Protein AF-A0A7K6UIC6-F1 (afdb_monomer)

Sequence (321 aa):
MSHKAWMKTVPTENCDVLMTFPDTTDDHTLLWLLNHIRLGIPELIVQVRHHKHTRVYAFFVTATYESLLRGADDIGLRKPVKAEFGGGMRSFSCEEDYIYENIENELYFFTSQERQNIIRYWLENLRAKQGESLHNIHFLEGQPIIPELAARGVIQQIFPLHEQRILKRLMKSWVQAVCEAQPLGEVLGGAMGGVWGSQPCSPPPLIPADEICDYFGVKIAMYFAWLGFYTSAMVYPAVFGSILYTFTESDQTSQDICCVIFAIFNVIWSTLFLEEWKRRGAEFAYKWGTLDTPAESIEEPRPQFRGIKRISPVTSAEEFY

Mean predicted aligned error: 11.02 Å

Nearest PDB structures (foldseek):
  5oc9-assembly1_A  TM=8.593E-01  e=1.378E-16  Homo sapiens
  2ywe-assembly1_A  TM=4.904E-01  e=1.838E+00  Aquifex aeolicus VF5
  7ajf-assembly1_a  TM=4.322E-01  e=3.810E+00  Bos taurus
  2ywg-assembly1_A  TM=4.930E-01  e=4.508E+00  Aquifex aeolicus VF5

Solvent-accessible surface area (backbone atoms only — not comparable to full-atom values): 18992 Å² total; per-residue (Å²): 142,84,89,82,79,71,85,73,71,73,75,69,82,84,47,36,34,41,36,37,39,46,69,84,61,51,70,64,62,53,52,53,50,52,50,48,46,49,74,72,38,73,55,51,46,74,46,80,46,75,40,86,88,74,60,26,48,31,40,38,31,33,62,50,70,72,40,47,48,52,40,33,32,79,68,44,41,60,40,51,31,31,69,92,79,72,35,60,67,41,63,38,44,77,92,61,45,86,48,38,55,58,64,89,37,79,81,70,54,54,40,74,36,54,52,33,49,41,54,46,51,53,47,52,63,37,54,31,54,80,84,43,63,58,92,95,44,74,53,52,70,66,38,36,44,50,53,49,35,38,74,72,55,62,32,65,52,75,46,72,52,81,60,66,68,60,50,52,51,48,47,47,65,53,58,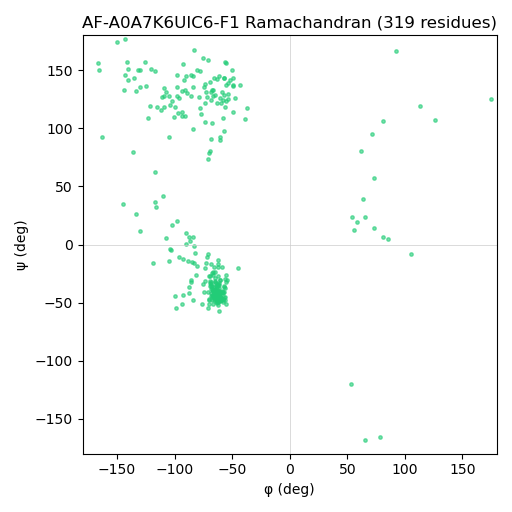46,50,74,71,46,75,73,82,81,82,79,73,87,81,73,81,90,84,84,80,96,70,91,71,77,82,77,72,75,82,73,71,61,37,66,67,39,22,50,58,70,27,62,75,56,17,51,51,53,46,47,50,52,50,50,60,61,57,48,48,56,60,51,52,54,49,54,56,49,54,70,56,40,79,75,43,76,71,43,37,58,52,49,51,53,52,51,51,56,47,49,55,53,50,53,52,51,52,54,56,50,45,55,54,52,51,50,51,51,28,50,78,71,51,54,62,82,54,77,58,79,89,73,56,76,76,60,72,83,66,82,50,51,80,40,71,36,94,83,80,70,41,82,38,72,85

Secondary structure (DSSP, 8-state):
----S-------TT--EEEE--TT--HHHHHHHHHHHHHH-TTEEEEEEEETTTTEEEEEEEE-HHHHHHHHHHHT-EEEBPGGGT-SEEE--STTGGGBTTTT-TTTSS-HHHHHHHHHHHHHH-BPPTT-EETTEEPPTT-BHHHHHHHTTSS-EEEEPP-HHHHHHHHIIIIIHHHSPPS-SSSSSS-----------PPS----HHHHHHHH-HHHHHHHHHHHHHHHHTHHHHHHHHHHHHHHTS-HHHHHHHHHHHHHHHHHHHHHHHHHHHHHHHHHHHHTT-TTPPPGGGSPP-TT----EEE-TTT-SEEE-

Foldseek 3Di:
DDDPPDPPPVDPPFFWKKWWFDLPADPVLVVVVVVLCCVQQVQKDWDWDQDPPRRIIMIGIFGDLVSLLVLQLVVQPWAWFDVVVPTFIGRRDPVPQVRGPPSVPSVPRAFSVSRNVSRVVSLQQSFDDPQDDDDPRTHDGRARDNVVCCVVRRTVDMDTDADPVLVVVLCCVAVVLLVDDDPPPPPPPDDDDDDPDDDPPDPRPQRPLVSCCSRVNDVVSLVSNVVSLVVSLVVVLVVLVVVLVVQCVPDPVSVVVSVVVSVVVCVVSVVCSVVVSVVVSCVSCRRSVNNPPPPPVPDAPDSPDAADFDQDPPPSDTHGD

Organism: NCBI:txid48278

Radius of gyration: 26.96 Å; Cα contacts (8 Å, |Δi|>4): 335; chains: 1; bounding box: 62×56×77 Å

InterPro domains:
  IPR007632 Anoctamin [PTHR12308] (2-321)
  IPR049452 Anoctamin, transmembrane domain [PF04547] (212-321)

pLDDT: mean 79.71, std 17.8, range [30.23, 96.5]

Structure (mmCIF, N/CA/C/O backbone):
data_AF-A0A7K6UIC6-F1
#
_entry.id   AF-A0A7K6UIC6-F1
#
loop_
_atom_site.group_PDB
_atom_site.id
_atom_site.type_symbol
_atom_site.label_atom_id
_atom_site.label_alt_id
_atom_site.label_comp_id
_atom_site.label_asym_id
_atom_site.label_entity_id
_atom_site.label_seq_id
_atom_site.pdbx_PDB_ins_code
_atom_site.Cartn_x
_atom_site.Cartn_y
_atom_site.Cartn_z
_atom_site.occupancy
_atom_site.B_iso_or_equiv
_atom_site.auth_seq_id
_atom_site.auth_comp_id
_atom_site.auth_asym_id
_atom_site.auth_atom_id
_atom_site.pdbx_PDB_model_num
ATOM 1 N N . MET A 1 1 ? -39.285 -0.693 -18.505 1.00 34.56 1 MET A N 1
ATOM 2 C CA . MET A 1 1 ? -38.285 -1.254 -17.573 1.00 34.56 1 MET A CA 1
ATOM 3 C C . MET A 1 1 ? -36.969 -0.505 -17.747 1.00 34.56 1 MET A C 1
ATOM 5 O O . MET A 1 1 ? -36.247 -0.783 -18.689 1.00 34.56 1 MET A O 1
ATOM 9 N N . SER A 1 2 ? -36.688 0.489 -16.905 1.00 39.59 2 SER A N 1
ATOM 10 C CA . SER A 1 2 ? -35.345 1.069 -16.752 1.00 39.59 2 SER A CA 1
ATOM 11 C C . SER A 1 2 ? -35.320 1.852 -15.439 1.00 39.59 2 SER A C 1
ATOM 13 O O . SER A 1 2 ? -35.751 2.996 -15.382 1.00 39.59 2 SER A O 1
ATOM 15 N N . HIS A 1 3 ? -34.897 1.198 -14.356 1.00 34.59 3 HIS A N 1
ATOM 16 C CA . HIS A 1 3 ? -34.675 1.820 -13.046 1.00 34.59 3 HIS A CA 1
ATOM 17 C C . HIS A 1 3 ? -33.182 1.701 -12.697 1.00 34.59 3 HIS A C 1
ATOM 19 O O . HIS A 1 3 ? -32.785 1.032 -11.752 1.00 34.59 3 HIS A O 1
ATOM 25 N N . LYS A 1 4 ? -32.328 2.330 -13.515 1.00 48.59 4 LYS A N 1
ATOM 26 C CA . LYS A 1 4 ? -30.918 2.634 -13.191 1.00 48.59 4 LYS A CA 1
ATOM 27 C C . LYS A 1 4 ? -30.688 4.150 -13.138 1.00 48.59 4 LYS A C 1
ATOM 29 O O . LYS A 1 4 ? -29.626 4.651 -13.488 1.00 48.59 4 LYS A O 1
ATOM 34 N N . ALA A 1 5 ? -31.701 4.902 -12.715 1.00 32.34 5 ALA A N 1
ATOM 35 C CA . ALA A 1 5 ? -31.549 6.318 -12.435 1.00 32.34 5 ALA A CA 1
ATOM 36 C C . ALA A 1 5 ? -31.001 6.475 -11.012 1.00 32.34 5 ALA A C 1
ATOM 38 O O . ALA A 1 5 ? -31.741 6.402 -10.038 1.00 32.34 5 ALA A O 1
ATOM 39 N N . TRP A 1 6 ? -29.687 6.689 -10.934 1.00 40.28 6 TRP A N 1
ATOM 40 C CA . TRP A 1 6 ? -29.029 7.385 -9.831 1.00 40.28 6 TRP A CA 1
ATOM 41 C C . TRP A 1 6 ? -29.161 6.725 -8.444 1.00 40.28 6 TRP A C 1
ATOM 43 O O . TRP A 1 6 ? -29.853 7.215 -7.552 1.00 40.28 6 TRP A O 1
ATOM 53 N N . MET A 1 7 ? -28.339 5.703 -8.190 1.00 35.12 7 MET A N 1
ATOM 54 C CA . MET A 1 7 ? -27.735 5.596 -6.860 1.00 35.12 7 MET A CA 1
ATOM 55 C C . MET A 1 7 ? -26.907 6.874 -6.659 1.00 35.12 7 MET A C 1
ATOM 57 O O . MET A 1 7 ? -25.738 6.918 -7.037 1.00 35.12 7 MET A O 1
ATOM 61 N N . LYS A 1 8 ? -27.504 7.945 -6.105 1.00 30.91 8 LYS A N 1
ATOM 62 C CA . LYS A 1 8 ? -26.704 8.930 -5.365 1.00 30.91 8 LYS A CA 1
ATOM 63 C C . LYS A 1 8 ? -26.102 8.131 -4.230 1.00 30.91 8 LYS A C 1
ATOM 65 O O . LYS A 1 8 ? -26.736 7.959 -3.194 1.00 30.91 8 LYS A O 1
ATOM 70 N N . THR A 1 9 ? -24.903 7.602 -4.434 1.00 39.53 9 THR A N 1
ATOM 71 C CA . THR A 1 9 ? -24.014 7.336 -3.318 1.00 39.53 9 THR A CA 1
ATOM 72 C C . THR A 1 9 ? -23.863 8.693 -2.654 1.00 39.53 9 THR A C 1
ATOM 74 O O . THR A 1 9 ? -23.156 9.552 -3.176 1.00 39.53 9 THR A O 1
ATOM 77 N N . VAL A 1 10 ? -24.635 8.954 -1.598 1.00 42.97 10 VAL A N 1
ATOM 78 C CA . VAL A 1 10 ? -24.315 10.049 -0.689 1.00 42.97 10 VAL A CA 1
ATOM 79 C C . VAL A 1 10 ? -22.913 9.689 -0.217 1.00 42.97 10 VAL A C 1
ATOM 81 O O . VAL A 1 10 ? -22.779 8.639 0.422 1.00 42.97 10 VAL A O 1
ATOM 84 N N . PRO A 1 11 ? -21.869 10.419 -0.651 1.00 52.22 11 PRO A N 1
ATOM 85 C CA . PRO A 1 11 ? -20.520 10.064 -0.268 1.00 52.22 11 PRO A CA 1
ATOM 86 C C . PRO A 1 11 ? -20.501 10.070 1.254 1.00 52.22 11 PRO A C 1
ATOM 88 O O . PRO A 1 11 ? -21.005 10.996 1.890 1.00 52.22 11 PRO A O 1
ATOM 91 N N . THR A 1 12 ? -20.018 8.987 1.847 1.00 58.41 12 THR A N 1
ATOM 92 C CA . THR A 1 12 ? -19.698 8.999 3.265 1.00 58.41 12 THR A CA 1
ATOM 93 C C . THR A 1 12 ? -18.504 9.915 3.415 1.00 58.41 12 THR A C 1
ATOM 95 O O . THR A 1 12 ? -17.367 9.499 3.222 1.00 58.41 12 THR A O 1
ATOM 98 N N . GLU A 1 13 ? -18.787 11.193 3.645 1.00 59.06 13 GLU A N 1
ATOM 99 C CA . GLU A 1 13 ? -17.789 12.164 4.057 1.00 59.06 13 GLU A CA 1
ATOM 100 C C . GLU A 1 13 ? -17.151 11.594 5.333 1.00 59.06 13 GLU A C 1
ATOM 102 O O . GLU A 1 13 ? -17.855 11.314 6.305 1.00 59.06 13 GLU A O 1
ATOM 107 N N . ASN A 1 14 ? -15.842 11.331 5.274 1.00 71.06 14 ASN A N 1
ATOM 108 C CA . ASN A 1 14 ? -15.010 10.826 6.372 1.00 71.06 14 ASN A CA 1
ATOM 109 C C . ASN A 1 14 ? -15.223 9.342 6.733 1.00 71.06 14 ASN A C 1
ATOM 111 O O . ASN A 1 14 ? -15.537 9.002 7.873 1.00 71.06 14 ASN A O 1
ATOM 115 N N . CYS A 1 15 ? -15.047 8.438 5.766 1.00 85.25 15 CYS A N 1
ATOM 116 C CA . CYS A 1 15 ? -14.883 7.014 6.057 1.00 85.25 15 CYS A CA 1
ATOM 117 C C . CYS A 1 15 ? -13.718 6.431 5.261 1.00 85.25 15 CYS A C 1
ATOM 119 O O . CYS A 1 15 ? -13.628 6.634 4.051 1.00 85.25 15 CYS A O 1
ATOM 121 N N . ASP A 1 16 ? -12.864 5.690 5.960 1.00 91.06 16 ASP A N 1
ATOM 122 C CA . ASP A 1 16 ? -11.653 5.100 5.402 1.00 91.06 16 ASP A CA 1
ATOM 123 C C . ASP A 1 16 ? -11.875 3.619 5.058 1.00 91.06 16 ASP A C 1
ATOM 125 O O . ASP A 1 16 ? -11.511 3.172 3.970 1.00 91.06 16 ASP A O 1
ATOM 129 N N . VAL A 1 17 ? -12.524 2.860 5.952 1.00 93.62 17 VAL A N 1
ATOM 130 C CA . VAL A 1 17 ? -12.730 1.409 5.818 1.00 93.62 17 VAL A CA 1
ATOM 131 C C . VAL A 1 17 ? -14.194 1.039 6.051 1.00 93.62 17 VAL A C 1
ATOM 133 O O . VAL A 1 17 ? -14.821 1.495 7.009 1.00 93.62 17 VAL A O 1
ATOM 136 N N . LEU A 1 18 ? -14.731 0.169 5.191 1.00 92.75 18 LEU A N 1
ATOM 137 C CA . LEU A 1 18 ? -16.069 -0.396 5.325 1.00 92.75 18 LEU A CA 1
ATOM 138 C C . LEU A 1 18 ? -15.996 -1.877 5.694 1.00 92.75 18 LEU A C 1
ATOM 140 O O . LEU A 1 18 ? -15.369 -2.672 4.997 1.00 92.75 18 LEU A O 1
ATOM 144 N N . MET A 1 19 ? -16.703 -2.258 6.752 1.00 93.12 19 MET A N 1
ATOM 145 C CA . MET A 1 19 ? -16.923 -3.649 7.137 1.00 93.12 19 MET A CA 1
ATOM 146 C C . MET A 1 19 ? -18.391 -4.004 6.914 1.00 93.12 19 MET A C 1
ATOM 148 O O . MET A 1 19 ? -19.291 -3.304 7.379 1.00 93.12 19 MET A O 1
ATOM 152 N N . THR A 1 20 ? -18.636 -5.084 6.178 1.00 92.44 20 THR A N 1
ATOM 153 C CA . THR A 1 20 ? -19.988 -5.533 5.812 1.00 92.44 20 THR A CA 1
ATOM 154 C C . THR A 1 20 ? -20.292 -6.900 6.400 1.00 92.44 20 THR A C 1
ATOM 156 O O . THR A 1 20 ? -19.398 -7.733 6.572 1.00 92.44 20 THR A O 1
ATOM 159 N N . PHE A 1 21 ? -21.569 -7.118 6.697 1.00 92.50 21 PHE A N 1
ATOM 160 C CA . PHE A 1 21 ? -22.069 -8.331 7.327 1.00 92.50 21 PHE A CA 1
ATOM 161 C C . PHE A 1 21 ? -23.110 -9.008 6.427 1.00 92.50 21 PHE A C 1
ATOM 163 O O . PHE A 1 21 ? -23.802 -8.316 5.677 1.00 92.50 21 PHE A O 1
ATOM 170 N N . PRO A 1 22 ? -23.248 -10.340 6.494 1.00 91.44 22 PRO A N 1
ATOM 171 C CA . PRO A 1 22 ? -24.388 -11.036 5.907 1.00 91.44 22 PRO A CA 1
ATOM 172 C C . PRO A 1 22 ? -25.733 -10.502 6.427 1.00 91.44 22 PRO A C 1
ATOM 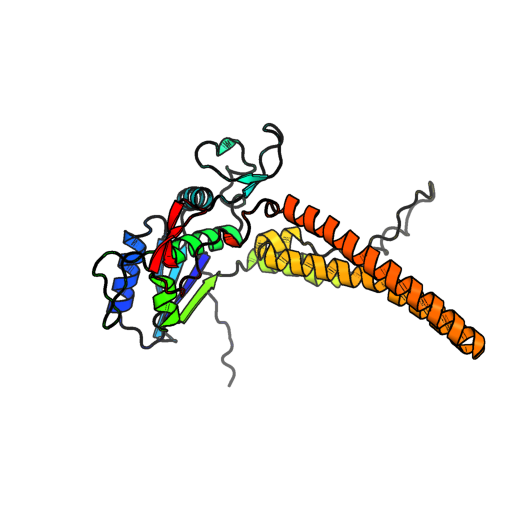174 O O . PRO A 1 22 ? -25.830 -9.974 7.534 1.00 91.44 22 PRO A O 1
ATOM 177 N N . ASP A 1 23 ? -26.794 -10.687 5.644 1.00 87.75 23 ASP A N 1
ATOM 178 C CA . ASP A 1 23 ? -28.175 -10.366 6.033 1.00 87.75 23 ASP A CA 1
ATOM 179 C C . ASP A 1 23 ? -28.722 -11.290 7.136 1.00 87.75 23 ASP A C 1
ATOM 181 O O . ASP A 1 23 ? -29.700 -10.957 7.803 1.00 87.75 23 ASP A O 1
ATOM 185 N N . THR A 1 24 ? -28.074 -12.437 7.353 1.00 87.31 24 THR A N 1
ATOM 186 C CA . THR A 1 24 ? -28.392 -13.403 8.411 1.00 87.31 24 THR A CA 1
ATOM 187 C C . THR A 1 24 ? -27.795 -13.054 9.774 1.00 87.31 24 THR A C 1
ATOM 189 O O . THR A 1 24 ? -28.069 -13.762 10.741 1.00 87.31 24 THR A O 1
ATOM 192 N N . THR A 1 25 ? -26.937 -12.034 9.861 1.00 88.00 25 THR A N 1
ATOM 193 C CA . THR A 1 25 ? -26.242 -11.697 11.109 1.00 88.00 25 THR A CA 1
ATOM 194 C C . THR A 1 25 ? -27.200 -11.063 12.110 1.00 88.00 25 THR A C 1
ATOM 196 O O . THR A 1 25 ? -27.936 -10.131 11.792 1.00 88.00 25 THR A O 1
ATOM 199 N N . ASP A 1 26 ? -27.174 -11.568 13.337 1.00 89.38 26 ASP A N 1
ATOM 200 C CA . ASP A 1 26 ? -28.006 -11.110 14.439 1.00 89.38 26 ASP A CA 1
ATOM 201 C C . ASP A 1 26 ? -27.486 -9.806 15.070 1.00 89.38 26 ASP A C 1
ATOM 203 O O . ASP A 1 26 ? -26.280 -9.547 15.141 1.00 89.38 26 ASP A O 1
ATOM 207 N N . ASP A 1 27 ? -28.410 -8.997 15.597 1.00 88.75 27 ASP A N 1
ATOM 208 C CA . ASP A 1 27 ? -28.082 -7.724 16.248 1.00 88.75 27 ASP A CA 1
ATOM 209 C C . ASP A 1 27 ? -27.155 -7.916 17.465 1.00 88.75 27 ASP A C 1
ATOM 211 O O . ASP A 1 27 ? -26.332 -7.048 17.761 1.00 88.75 27 ASP A O 1
ATOM 215 N N . HIS A 1 28 ? -27.240 -9.059 18.159 1.00 90.44 28 HIS A N 1
ATOM 216 C CA . HIS A 1 28 ? -26.380 -9.360 19.304 1.00 90.44 28 HIS A CA 1
ATOM 217 C C . HIS A 1 28 ? -24.915 -9.539 18.876 1.00 90.44 28 HIS A C 1
ATOM 219 O O . HIS A 1 28 ? -24.038 -8.931 19.489 1.00 90.44 28 HIS A O 1
ATOM 225 N N . THR A 1 29 ? -24.638 -10.265 17.789 1.00 91.00 29 THR A N 1
ATOM 226 C CA . THR A 1 29 ? -23.294 -10.352 17.193 1.00 91.00 29 THR A CA 1
ATOM 227 C C . THR A 1 29 ? -22.738 -8.980 16.821 1.00 91.00 29 THR A C 1
ATOM 229 O O . THR A 1 29 ? -21.583 -8.677 17.128 1.00 91.00 29 THR A O 1
ATOM 232 N N . LEU A 1 30 ? -23.552 -8.128 16.194 1.00 90.56 30 LEU A N 1
ATOM 233 C CA . LEU A 1 30 ? -23.123 -6.789 15.786 1.00 90.56 30 LEU A CA 1
ATOM 234 C C . LEU A 1 30 ? -22.788 -5.910 16.994 1.00 90.56 30 LEU A C 1
ATOM 236 O O . LEU A 1 30 ? -21.749 -5.251 17.010 1.00 90.56 30 LEU A O 1
ATOM 240 N N . LEU A 1 31 ? -23.640 -5.913 18.020 1.00 90.88 31 LEU A N 1
ATOM 241 C CA . LEU A 1 31 ? -23.417 -5.150 19.247 1.00 90.88 31 LEU A CA 1
ATOM 242 C C . LEU A 1 31 ? -22.210 -5.669 20.032 1.00 90.88 31 LEU A C 1
ATOM 244 O O . LEU A 1 31 ? -21.418 -4.866 20.526 1.00 90.88 31 LEU A O 1
ATOM 248 N N . TRP A 1 32 ? -22.042 -6.990 20.109 1.00 92.50 32 TRP A N 1
ATOM 249 C CA . TRP A 1 32 ? -20.882 -7.621 20.734 1.00 92.50 32 TRP A CA 1
ATOM 250 C C . TRP A 1 32 ? -19.588 -7.167 20.057 1.00 92.50 32 TRP A C 1
ATOM 252 O O . TRP A 1 32 ? -18.672 -6.696 20.736 1.00 92.50 32 TRP A O 1
ATOM 262 N N . LEU A 1 33 ? -19.539 -7.225 18.723 1.00 92.31 33 LEU A N 1
ATOM 263 C CA . LEU A 1 33 ? -18.368 -6.820 17.952 1.00 92.31 33 LEU A CA 1
ATOM 264 C C . LEU A 1 33 ? -18.097 -5.318 18.077 1.00 92.31 33 LEU A C 1
ATOM 266 O O . LEU A 1 33 ? -16.959 -4.909 18.294 1.00 92.31 33 LEU A O 1
ATOM 270 N N . LEU A 1 34 ? -19.140 -4.490 17.991 1.00 91.56 34 LEU A N 1
ATOM 271 C CA . LEU A 1 34 ? -19.027 -3.043 18.163 1.00 91.56 34 LEU A CA 1
ATOM 272 C C . LEU A 1 34 ? -18.452 -2.684 19.539 1.00 91.56 34 LEU A C 1
ATOM 274 O O . LEU A 1 34 ? -17.619 -1.785 19.639 1.00 91.56 34 LEU A O 1
ATOM 278 N N . ASN A 1 35 ? -18.882 -3.384 20.591 1.00 91.69 35 ASN A N 1
ATOM 279 C CA . ASN A 1 35 ? -18.363 -3.180 21.937 1.00 91.69 35 ASN A CA 1
ATOM 280 C C . ASN A 1 35 ? -16.884 -3.579 22.043 1.00 91.69 35 ASN A C 1
ATOM 282 O O . ASN A 1 35 ? -16.102 -2.840 22.633 1.00 91.69 35 ASN A O 1
ATOM 286 N N . HIS A 1 36 ? -16.483 -4.694 21.424 1.00 91.75 36 HIS A N 1
ATOM 287 C CA . HIS A 1 36 ? -15.080 -5.119 21.410 1.00 91.75 36 HIS A CA 1
ATOM 288 C C . HIS A 1 36 ? -14.191 -4.137 20.651 1.00 91.75 36 HIS A C 1
ATOM 290 O O . HIS A 1 36 ? -13.117 -3.810 21.141 1.00 91.75 36 HIS A O 1
ATOM 296 N N . ILE A 1 37 ? -14.642 -3.602 19.513 1.00 93.00 37 ILE A N 1
ATOM 297 C CA . ILE A 1 37 ? -13.868 -2.592 18.779 1.00 93.00 37 ILE A CA 1
ATOM 298 C C . ILE A 1 37 ? -13.732 -1.312 19.615 1.00 93.00 37 ILE A C 1
ATOM 300 O O . ILE A 1 37 ? -12.632 -0.798 19.752 1.00 93.00 37 ILE A O 1
ATOM 304 N N . ARG A 1 38 ? -14.813 -0.828 20.243 1.00 91.75 38 ARG A N 1
ATOM 305 C CA . ARG A 1 38 ? -14.777 0.404 21.055 1.00 91.75 38 ARG A CA 1
ATOM 306 C C . ARG A 1 38 ? -13.942 0.288 22.329 1.00 91.75 38 ARG A C 1
ATOM 308 O O . ARG A 1 38 ? -13.352 1.275 22.749 1.00 91.75 38 ARG A O 1
ATOM 315 N N . LEU A 1 39 ? -13.943 -0.881 22.973 1.00 91.44 39 LEU A N 1
ATOM 316 C CA . LEU A 1 39 ? -13.170 -1.119 24.197 1.00 91.44 39 LEU A CA 1
ATOM 317 C C . LEU A 1 39 ? -11.729 -1.546 23.915 1.00 91.44 39 LEU A C 1
ATOM 319 O O . LEU A 1 39 ? -10.859 -1.309 24.747 1.00 91.44 39 LEU A O 1
ATOM 323 N N . GLY A 1 40 ? -11.493 -2.230 22.797 1.00 88.56 40 GLY A N 1
ATOM 324 C CA . GLY A 1 40 ? -10.175 -2.717 22.410 1.00 88.56 40 GLY A CA 1
ATOM 325 C C . GLY A 1 40 ? -9.343 -1.682 21.661 1.00 88.56 40 GLY A C 1
ATOM 326 O O . GLY A 1 40 ? -8.128 -1.699 21.802 1.00 88.56 40 GLY A O 1
ATOM 327 N N . ILE A 1 41 ? -9.983 -0.798 20.888 1.00 92.06 41 ILE A N 1
ATOM 328 C CA . ILE A 1 41 ? -9.320 0.213 20.056 1.00 92.06 41 ILE A CA 1
ATOM 329 C C . ILE A 1 41 ? -10.067 1.551 20.210 1.00 92.06 41 ILE A C 1
ATOM 331 O O . ILE A 1 41 ? -10.914 1.898 19.375 1.00 92.06 41 ILE A O 1
ATOM 335 N N . PRO A 1 42 ? -9.822 2.303 21.297 1.00 90.31 42 PRO A N 1
ATOM 336 C CA . PRO A 1 42 ? -10.478 3.593 21.527 1.00 90.31 42 PRO A CA 1
ATOM 337 C C . PRO A 1 42 ? -10.156 4.652 20.455 1.00 90.31 42 PRO A C 1
ATOM 339 O O . PRO A 1 42 ? -10.909 5.612 20.302 1.00 90.31 42 PRO A O 1
ATOM 342 N N . GLU A 1 43 ? -9.076 4.469 19.696 1.00 92.38 43 GLU A N 1
ATOM 343 C CA . GLU A 1 43 ? -8.623 5.306 18.579 1.00 92.38 43 GLU A CA 1
ATOM 344 C C . GLU A 1 43 ? -9.594 5.305 17.383 1.00 92.38 43 GLU A C 1
ATOM 346 O O . GLU A 1 43 ? -9.608 6.237 16.571 1.00 92.38 43 GLU A O 1
ATOM 351 N N . LEU A 1 44 ? -10.419 4.258 17.254 1.00 92.69 44 LEU A N 1
ATOM 352 C CA . LEU A 1 44 ? -11.316 4.072 16.119 1.00 92.69 44 LEU A CA 1
ATOM 353 C C . LEU A 1 44 ? -12.719 4.623 16.376 1.00 92.69 44 LEU A C 1
ATOM 355 O O . LEU A 1 44 ? -13.413 4.289 17.337 1.00 92.69 44 LEU A O 1
ATOM 359 N N . ILE A 1 45 ? -13.210 5.385 15.405 1.00 91.56 45 ILE A N 1
ATOM 360 C CA . ILE A 1 45 ? -14.586 5.861 15.340 1.00 91.56 45 ILE A CA 1
ATOM 361 C C . ILE A 1 45 ? -15.375 4.925 14.427 1.00 91.56 45 ILE A C 1
ATOM 363 O O . ILE A 1 45 ? -15.175 4.887 13.212 1.00 91.56 45 ILE A O 1
ATOM 367 N N . VAL A 1 46 ? -16.322 4.192 15.016 1.00 90.75 46 VAL A N 1
ATOM 368 C CA . VAL A 1 46 ? -17.199 3.265 14.289 1.00 90.75 46 VAL A CA 1
ATOM 369 C C . VAL A 1 46 ? -18.624 3.806 14.225 1.00 90.75 46 VAL A C 1
ATOM 371 O O . VAL A 1 46 ? -19.300 3.959 15.249 1.00 90.75 46 VAL A O 1
ATOM 374 N N . GLN A 1 47 ? -19.104 4.041 13.004 1.00 89.00 47 GLN A N 1
ATOM 375 C CA . GLN A 1 47 ? -20.492 4.383 12.706 1.00 89.00 47 GLN A CA 1
ATOM 376 C C . GLN A 1 47 ? -21.219 3.176 12.109 1.00 89.00 47 GLN A C 1
ATOM 378 O O . GLN A 1 47 ? -20.868 2.684 11.038 1.00 89.00 47 GLN A O 1
ATOM 383 N N . VAL A 1 48 ? -22.281 2.722 12.770 1.00 87.81 48 VAL A N 1
ATOM 384 C CA . VAL A 1 48 ? -23.136 1.650 12.247 1.00 87.81 48 VAL A CA 1
ATOM 385 C C . VAL A 1 48 ? -24.195 2.254 11.335 1.00 87.81 48 VAL A C 1
ATOM 387 O O . VAL A 1 48 ? -24.912 3.172 11.733 1.00 87.81 48 VAL A O 1
ATOM 390 N N . ARG A 1 49 ? -24.326 1.735 10.112 1.00 86.44 49 ARG A N 1
ATOM 391 C CA . ARG A 1 49 ? -25.418 2.104 9.205 1.00 86.44 49 ARG A CA 1
ATOM 392 C C . ARG A 1 49 ? -26.173 0.860 8.764 1.00 86.44 49 ARG A C 1
ATOM 394 O O . ARG A 1 49 ? -25.575 -0.143 8.389 1.00 86.44 49 ARG A O 1
ATOM 401 N N . HIS A 1 50 ? -27.497 0.962 8.771 1.00 82.75 50 HIS A N 1
ATOM 402 C CA . HIS A 1 50 ? -28.391 -0.061 8.243 1.00 82.75 50 HIS A CA 1
ATOM 403 C C . HIS A 1 50 ? -28.911 0.372 6.873 1.00 82.75 50 HIS A C 1
ATOM 405 O O . HIS A 1 50 ? -29.502 1.450 6.726 1.00 82.75 50 HIS A O 1
ATOM 411 N N . HIS A 1 51 ? -28.703 -0.460 5.857 1.00 80.94 51 HIS A N 1
ATOM 412 C CA . HIS A 1 51 ? -29.165 -0.152 4.513 1.00 80.94 51 HIS A CA 1
ATOM 413 C C . HIS A 1 51 ? -30.572 -0.717 4.282 1.00 80.94 51 HIS A C 1
ATOM 415 O O . HIS A 1 51 ? -30.768 -1.923 4.164 1.00 80.94 51 HIS A O 1
ATOM 421 N N . LYS A 1 52 ? -31.572 0.169 4.174 1.00 73.06 52 LYS A N 1
ATOM 422 C CA . LYS A 1 52 ? -33.002 -0.204 4.121 1.00 73.06 52 LYS A CA 1
ATOM 423 C C . LYS A 1 52 ? -33.364 -1.197 3.007 1.00 73.06 52 LYS A C 1
ATOM 425 O O . LYS A 1 52 ? -34.285 -1.984 3.190 1.00 73.06 52 LYS A O 1
ATOM 430 N N . HIS A 1 53 ? -32.675 -1.146 1.864 1.00 75.06 53 HIS A N 1
ATOM 431 C CA . HIS A 1 53 ? -33.003 -1.973 0.697 1.00 75.06 53 HIS A CA 1
ATOM 432 C C . HIS A 1 53 ? -32.341 -3.351 0.706 1.00 75.06 53 HIS A C 1
ATOM 434 O O . HIS A 1 53 ? -32.964 -4.313 0.273 1.00 75.06 53 HIS A O 1
ATOM 440 N N . THR A 1 54 ? -31.107 -3.454 1.200 1.00 77.94 54 THR A N 1
ATOM 441 C CA . THR A 1 54 ? -30.381 -4.729 1.282 1.00 77.94 54 THR A CA 1
ATOM 442 C C . THR A 1 54 ? -30.579 -5.417 2.628 1.00 77.94 54 THR A C 1
ATOM 444 O O . THR A 1 54 ? -30.236 -6.583 2.740 1.00 77.94 54 THR A O 1
ATOM 447 N N . ARG A 1 55 ? -31.138 -4.718 3.633 1.00 77.75 55 ARG A N 1
ATOM 448 C CA . ARG A 1 55 ? -31.266 -5.175 5.033 1.00 77.75 55 ARG A CA 1
ATOM 449 C C . ARG A 1 55 ? -29.937 -5.607 5.656 1.00 77.75 55 ARG A C 1
ATOM 451 O O . ARG A 1 55 ? -29.902 -6.382 6.600 1.00 77.75 55 ARG A O 1
ATOM 458 N N . VAL A 1 56 ? -28.844 -5.082 5.113 1.00 83.38 56 VAL A N 1
ATOM 459 C CA . VAL A 1 56 ? -27.488 -5.362 5.567 1.00 83.38 56 VAL A CA 1
ATOM 460 C C . VAL A 1 56 ? -27.033 -4.235 6.481 1.00 83.38 56 VAL A C 1
ATOM 462 O O . VAL A 1 56 ? -27.224 -3.046 6.186 1.00 83.38 56 VAL A O 1
ATOM 465 N N . TYR A 1 57 ? -26.410 -4.623 7.586 1.00 87.50 57 TYR A N 1
ATOM 466 C CA . TYR A 1 57 ? -25.648 -3.721 8.430 1.00 87.50 57 TYR A CA 1
ATOM 467 C C . TYR A 1 57 ? -24.231 -3.560 7.886 1.00 87.50 57 TYR A C 1
ATOM 469 O O . TYR A 1 57 ? -23.633 -4.494 7.352 1.00 87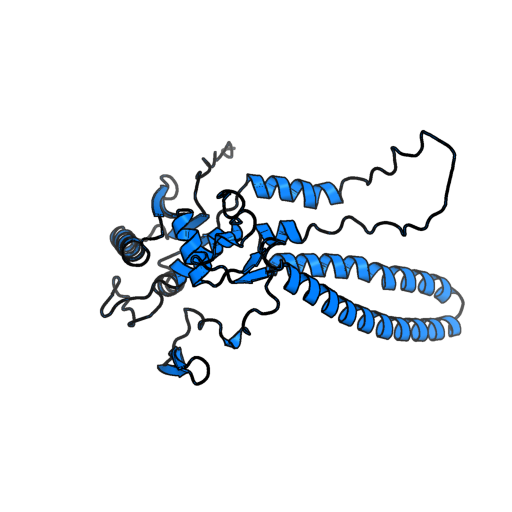.50 57 TYR A O 1
ATOM 477 N N . ALA A 1 58 ? -23.684 -2.360 8.034 1.00 90.50 58 ALA A N 1
ATOM 478 C CA . ALA A 1 58 ? -22.291 -2.092 7.728 1.00 90.50 58 ALA A CA 1
ATOM 479 C C . ALA A 1 58 ? -21.688 -1.143 8.764 1.00 90.50 58 ALA A C 1
ATOM 481 O O . ALA A 1 58 ? -22.344 -0.205 9.233 1.00 90.50 58 ALA A O 1
ATOM 482 N N . PHE A 1 59 ? -20.435 -1.402 9.119 1.00 92.50 59 PHE A N 1
ATOM 483 C CA . PHE A 1 59 ? -19.645 -0.565 10.008 1.00 92.50 59 PHE A CA 1
ATOM 484 C C . PHE A 1 59 ? -18.725 0.306 9.163 1.00 92.50 59 PHE A C 1
ATOM 486 O O . PHE A 1 59 ? -17.886 -0.189 8.414 1.00 92.50 59 PHE A O 1
ATOM 493 N N . PHE A 1 60 ? -18.916 1.612 9.289 1.00 91.81 60 PHE A N 1
ATOM 494 C CA . PHE A 1 60 ? -18.085 2.641 8.689 1.00 91.81 60 PHE A CA 1
ATOM 495 C C . PHE A 1 60 ? -17.044 3.033 9.726 1.00 91.81 60 PHE A C 1
ATOM 497 O O . PHE A 1 60 ? -17.398 3.546 10.790 1.00 91.81 60 PHE A O 1
ATOM 504 N N . VAL A 1 61 ? -15.784 2.742 9.431 1.00 92.88 61 VAL A N 1
ATOM 505 C CA . VAL A 1 61 ? -14.664 2.931 10.351 1.00 92.88 61 VAL A CA 1
ATOM 506 C C . VAL A 1 61 ? -13.800 4.088 9.858 1.00 92.88 61 VAL A C 1
ATOM 508 O O . VAL A 1 61 ? -13.514 4.214 8.662 1.00 92.88 61 VAL A O 1
ATOM 511 N N . THR A 1 62 ? -13.423 4.957 10.788 1.00 93.00 62 THR A N 1
ATOM 512 C CA . THR A 1 62 ? -12.497 6.076 10.581 1.00 93.00 62 THR A CA 1
ATOM 513 C C . THR A 1 62 ? -11.752 6.370 11.886 1.00 93.00 62 THR A C 1
ATOM 515 O O . THR A 1 62 ? -12.058 5.771 12.916 1.00 93.00 62 THR A O 1
ATOM 518 N N . ALA A 1 63 ? -10.780 7.273 11.856 1.00 93.12 63 ALA A N 1
ATOM 519 C CA . ALA A 1 63 ? -9.991 7.678 13.015 1.00 93.12 63 ALA A CA 1
ATOM 520 C C . ALA A 1 63 ? -9.709 9.186 12.967 1.00 93.12 63 ALA A C 1
ATOM 522 O O . ALA A 1 63 ? -9.765 9.806 11.900 1.00 93.12 63 ALA A O 1
ATOM 523 N N . THR A 1 64 ? -9.423 9.784 14.125 1.00 93.00 64 THR A N 1
ATOM 524 C CA . THR A 1 64 ? -8.958 11.179 14.193 1.00 93.00 64 THR A CA 1
ATOM 525 C C . THR A 1 64 ? -7.498 11.285 13.759 1.00 93.00 64 THR A C 1
ATOM 527 O O . THR A 1 64 ? -6.767 10.297 13.799 1.00 93.00 64 THR A O 1
ATOM 530 N N . TYR A 1 65 ? -7.054 12.486 13.378 1.00 92.25 65 TYR A N 1
ATOM 531 C CA . TYR A 1 65 ? -5.661 12.717 12.991 1.00 92.25 65 TYR A CA 1
ATOM 532 C C . TYR A 1 65 ? -4.674 12.336 14.105 1.00 92.25 65 TYR A C 1
ATOM 534 O O . TYR A 1 65 ? -3.751 11.568 13.865 1.00 92.25 65 TYR A O 1
ATOM 542 N N . GLU A 1 66 ? -4.935 12.758 15.345 1.00 92.25 66 GLU A N 1
ATOM 543 C CA . GLU A 1 66 ? -4.112 12.395 16.510 1.00 92.25 66 GLU A CA 1
ATOM 544 C C . GLU A 1 66 ? -4.028 10.880 16.734 1.00 92.25 66 GLU A C 1
ATOM 546 O O . GLU A 1 66 ? -2.968 10.348 17.056 1.00 92.25 66 GLU A O 1
ATOM 551 N N . SER A 1 67 ? -5.144 10.174 16.537 1.00 93.88 67 SER A N 1
ATOM 552 C CA . SER A 1 67 ? -5.170 8.716 16.645 1.00 93.88 67 SER A CA 1
ATOM 553 C C . SER A 1 67 ? -4.310 8.081 15.555 1.00 93.88 67 SER A C 1
ATOM 555 O O . SER A 1 67 ? -3.528 7.177 15.832 1.00 93.88 67 SER A O 1
ATOM 557 N N . LEU A 1 68 ? -4.417 8.577 14.318 1.00 94.75 68 LEU A N 1
ATOM 558 C CA . LEU A 1 68 ? -3.619 8.102 13.187 1.00 94.75 68 LEU A CA 1
ATOM 559 C C . LEU A 1 68 ? -2.119 8.342 13.388 1.00 94.75 68 LEU A C 1
ATOM 561 O O . LEU A 1 68 ? -1.340 7.490 12.983 1.00 94.75 68 LEU A O 1
ATOM 565 N N . LEU A 1 69 ? -1.709 9.438 14.038 1.00 94.50 69 LEU A N 1
ATOM 566 C CA . LEU A 1 69 ? -0.305 9.661 14.408 1.00 94.50 69 LEU A CA 1
ATOM 567 C C . LEU A 1 69 ? 0.208 8.553 15.332 1.00 94.50 69 LEU A C 1
ATOM 569 O O . LEU A 1 69 ? 1.238 7.952 15.041 1.00 94.50 69 LEU A O 1
ATOM 573 N N . ARG A 1 70 ? -0.552 8.203 16.378 1.00 93.12 70 ARG A N 1
ATOM 574 C CA . ARG A 1 70 ? -0.193 7.084 17.268 1.00 93.12 70 ARG A CA 1
ATOM 575 C C . ARG A 1 70 ? -0.111 5.762 16.516 1.00 93.12 70 ARG A C 1
ATOM 577 O O . ARG A 1 70 ? 0.868 5.045 16.645 1.00 93.12 70 ARG A O 1
ATOM 584 N N . GLY A 1 71 ? -1.095 5.482 15.663 1.00 92.06 71 GLY A N 1
ATOM 585 C CA . GLY A 1 71 ? -1.088 4.267 14.849 1.00 92.06 71 GLY A CA 1
ATOM 586 C C . GLY A 1 71 ? 0.053 4.219 13.835 1.00 92.06 71 GLY A C 1
ATOM 587 O O . GLY A 1 71 ? 0.557 3.144 13.527 1.00 92.06 71 GLY A O 1
ATOM 588 N N . ALA A 1 72 ? 0.486 5.369 13.318 1.00 92.56 72 ALA A N 1
ATOM 589 C CA . ALA A 1 72 ? 1.646 5.454 12.441 1.00 92.56 72 ALA A CA 1
ATOM 590 C C . ALA A 1 72 ? 2.953 5.143 13.183 1.00 92.56 72 ALA A C 1
ATOM 592 O O . ALA A 1 72 ? 3.829 4.514 12.595 1.00 92.56 72 ALA A O 1
ATOM 593 N N . ASP A 1 73 ? 3.067 5.545 14.449 1.00 92.00 73 ASP A N 1
ATOM 594 C CA . ASP A 1 73 ? 4.200 5.221 15.326 1.00 92.00 73 ASP A CA 1
ATOM 595 C C . ASP A 1 73 ? 4.198 3.728 15.695 1.00 92.00 73 ASP A C 1
ATOM 597 O O . ASP A 1 73 ? 5.193 3.040 15.485 1.00 92.00 73 ASP A O 1
ATOM 601 N N . ASP A 1 74 ? 3.037 3.185 16.089 1.00 88.69 74 ASP A N 1
ATOM 602 C CA . ASP A 1 74 ? 2.857 1.758 16.408 1.00 88.69 74 ASP A CA 1
ATOM 603 C C . ASP A 1 74 ? 3.266 0.832 15.249 1.00 88.69 74 ASP A C 1
ATOM 605 O O . ASP A 1 74 ? 3.798 -0.257 15.466 1.00 88.69 74 ASP A O 1
ATOM 609 N N . ILE A 1 75 ? 2.990 1.249 14.010 1.00 87.44 75 ILE A N 1
ATOM 610 C CA . ILE A 1 75 ? 3.324 0.499 12.787 1.00 87.44 75 ILE A CA 1
ATOM 611 C C . ILE A 1 75 ? 4.764 0.778 12.328 1.00 87.44 75 ILE A C 1
ATOM 613 O O . ILE A 1 75 ? 5.295 0.053 11.486 1.00 87.44 75 ILE A O 1
ATOM 617 N N . GLY A 1 76 ? 5.403 1.833 12.841 1.00 87.62 76 GLY A N 1
ATOM 618 C CA . GLY A 1 76 ? 6.692 2.312 12.348 1.00 87.62 76 GLY A CA 1
ATOM 619 C C . GLY A 1 76 ? 6.618 2.805 10.899 1.00 87.62 76 GLY A C 1
ATOM 620 O O . GLY A 1 76 ? 7.509 2.536 10.086 1.00 87.62 76 GLY A O 1
ATOM 621 N N . LEU A 1 77 ? 5.525 3.487 10.537 1.00 88.50 77 LEU A N 1
ATOM 622 C CA . LEU A 1 77 ? 5.307 4.009 9.188 1.00 88.50 77 LEU A CA 1
ATOM 623 C C . LEU A 1 77 ? 6.436 4.970 8.814 1.00 88.50 77 LEU A C 1
ATOM 625 O O . LEU A 1 77 ? 6.745 5.885 9.567 1.00 88.50 77 LEU A O 1
ATOM 629 N N . ARG A 1 78 ? 7.047 4.820 7.637 1.00 88.62 78 ARG A N 1
ATOM 630 C CA . ARG A 1 78 ? 8.125 5.732 7.235 1.00 88.62 78 ARG A CA 1
ATOM 631 C C . ARG A 1 78 ? 7.595 7.014 6.616 1.00 88.62 78 ARG A C 1
ATOM 633 O O . ARG A 1 78 ? 6.730 6.976 5.747 1.00 88.62 78 ARG A O 1
ATOM 640 N N . LYS A 1 79 ? 8.178 8.140 7.024 1.00 91.31 79 LYS A N 1
ATOM 641 C CA . LYS A 1 79 ? 7.831 9.480 6.554 1.00 91.31 79 LYS A CA 1
ATOM 642 C C . LYS A 1 79 ? 9.070 10.269 6.125 1.00 91.31 79 LYS A C 1
ATOM 644 O O . LYS A 1 79 ? 10.154 10.035 6.673 1.00 91.31 79 LYS A O 1
ATOM 649 N N . PRO A 1 80 ? 8.926 11.188 5.153 1.00 90.81 80 PRO A N 1
ATOM 650 C CA . PRO A 1 80 ? 10.010 12.061 4.738 1.00 90.81 80 PRO A CA 1
ATOM 651 C C . PRO A 1 80 ? 10.362 13.043 5.857 1.00 90.81 80 PRO A C 1
ATOM 653 O O . PRO A 1 80 ? 9.491 13.669 6.468 1.00 90.81 80 PRO A O 1
ATOM 656 N N . VAL A 1 81 ? 11.654 13.161 6.127 1.00 92.50 81 VAL A N 1
ATOM 657 C CA . VAL A 1 81 ? 12.225 14.098 7.095 1.00 92.50 81 VAL A CA 1
ATOM 658 C C . VAL A 1 81 ? 12.584 15.389 6.367 1.00 92.50 81 VAL A C 1
ATOM 660 O O . VAL A 1 81 ? 13.087 15.350 5.244 1.00 92.50 81 VAL A O 1
ATOM 663 N N . LYS A 1 82 ? 12.365 16.540 7.008 1.00 93.56 82 LYS A N 1
ATOM 664 C CA . LYS A 1 82 ? 12.738 17.848 6.461 1.00 93.56 82 LYS A CA 1
ATOM 665 C C . LYS A 1 82 ? 14.237 17.888 6.160 1.00 93.56 82 LYS A C 1
ATOM 667 O O . LYS A 1 82 ? 15.061 17.388 6.930 1.00 93.56 82 LYS A O 1
ATOM 672 N N . ALA A 1 83 ? 14.608 18.566 5.076 1.00 92.12 83 ALA A N 1
ATOM 673 C CA . ALA A 1 83 ? 16.004 18.689 4.645 1.00 92.12 83 ALA A CA 1
ATOM 674 C C . ALA A 1 83 ? 16.948 19.250 5.733 1.00 92.12 83 ALA A C 1
ATOM 676 O O . ALA A 1 83 ? 18.118 18.876 5.784 1.00 92.12 83 ALA A O 1
ATOM 677 N N . GLU A 1 84 ? 16.442 20.104 6.629 1.00 93.12 84 GLU A N 1
ATOM 678 C CA . GLU A 1 84 ? 17.209 20.687 7.741 1.00 93.12 84 GLU A CA 1
ATOM 679 C C . GLU A 1 84 ? 17.652 19.661 8.801 1.00 93.12 84 GLU A C 1
ATOM 681 O O . GLU A 1 84 ? 18.667 19.867 9.462 1.00 93.12 84 GLU A O 1
ATOM 686 N N . PHE A 1 85 ? 16.947 18.530 8.914 1.00 90.31 85 PHE A N 1
ATOM 687 C CA . PHE A 1 85 ? 17.254 17.441 9.850 1.00 90.31 85 PHE A CA 1
ATOM 688 C C . PHE A 1 85 ? 17.940 16.240 9.171 1.00 90.31 85 PHE A C 1
ATOM 690 O O . PHE A 1 85 ? 17.994 15.154 9.742 1.00 90.31 85 PHE A O 1
ATOM 697 N N . GLY A 1 86 ? 18.484 16.424 7.962 1.00 86.88 86 GLY A N 1
ATOM 698 C CA . GLY A 1 86 ? 19.223 15.393 7.219 1.00 86.88 86 GLY A CA 1
ATOM 699 C C . GLY A 1 86 ? 18.462 14.764 6.050 1.00 86.88 86 GLY A C 1
ATOM 700 O O . GLY A 1 86 ? 19.078 14.064 5.247 1.00 86.88 86 GLY A O 1
ATOM 701 N N . GLY A 1 87 ? 17.167 15.062 5.897 1.00 88.12 87 GLY A N 1
ATOM 702 C CA . GLY A 1 87 ? 16.349 14.557 4.795 1.00 88.12 87 GLY A CA 1
ATOM 703 C C . GLY A 1 87 ? 16.138 13.036 4.811 1.00 88.12 87 GLY A C 1
ATOM 704 O O . GLY A 1 87 ? 16.455 12.343 5.777 1.00 88.12 87 GLY A O 1
ATOM 705 N N . GLY A 1 88 ? 15.617 12.506 3.703 1.00 86.94 88 GLY A N 1
ATOM 706 C CA . GLY A 1 88 ? 15.391 11.068 3.529 1.00 86.94 88 GLY A CA 1
ATOM 707 C C . GLY A 1 88 ? 14.142 10.553 4.249 1.00 86.94 88 GLY A C 1
ATOM 708 O O . GLY A 1 88 ? 13.277 11.327 4.646 1.00 86.94 88 GLY A O 1
ATOM 709 N N . MET A 1 89 ? 14.036 9.228 4.384 1.00 87.75 89 MET A N 1
ATOM 710 C CA . MET A 1 89 ? 12.888 8.545 4.992 1.00 87.75 89 MET A CA 1
ATOM 711 C C . MET A 1 89 ? 13.269 7.985 6.363 1.00 87.75 89 MET A C 1
ATOM 713 O O . MET A 1 89 ? 14.268 7.274 6.482 1.00 87.75 89 MET A O 1
ATOM 717 N N . ARG A 1 90 ? 12.452 8.237 7.388 1.00 88.25 90 ARG A N 1
ATOM 718 C CA . ARG A 1 90 ? 12.649 7.703 8.748 1.00 88.25 90 ARG A CA 1
ATOM 719 C C . ARG A 1 90 ? 11.351 7.099 9.277 1.00 88.25 90 ARG A C 1
ATOM 721 O O . ARG A 1 90 ? 10.276 7.532 8.872 1.00 88.25 90 ARG A O 1
ATOM 728 N N . SER A 1 91 ? 11.452 6.084 10.142 1.00 89.44 91 SER A N 1
ATOM 729 C CA . SER A 1 91 ? 10.294 5.567 10.888 1.00 89.44 91 SER A CA 1
ATOM 730 C C . SER A 1 91 ? 9.689 6.699 11.698 1.00 89.44 91 SER A C 1
ATOM 732 O O . SER A 1 91 ? 10.414 7.320 12.473 1.00 89.44 91 SER A O 1
ATOM 734 N N . PHE A 1 92 ? 8.400 6.947 11.497 1.00 91.44 92 PHE A N 1
ATOM 735 C CA . PHE A 1 92 ? 7.646 7.958 12.211 1.00 91.44 92 PHE A CA 1
ATOM 736 C C . PHE A 1 92 ? 7.719 7.697 13.715 1.00 91.44 92 PHE A C 1
ATOM 738 O O . PHE A 1 92 ? 7.742 6.546 14.142 1.00 91.44 92 PHE A O 1
ATOM 745 N N . SER A 1 93 ? 7.789 8.777 14.488 1.00 92.06 93 SER A N 1
ATOM 746 C CA . SER A 1 93 ? 7.741 8.743 15.944 1.00 92.06 93 SER A CA 1
ATOM 747 C C . SER A 1 93 ? 6.986 9.967 16.428 1.00 92.06 93 SER A C 1
ATOM 749 O O . SER A 1 93 ? 7.274 11.079 15.976 1.00 92.06 93 SER A O 1
ATOM 751 N N . CYS A 1 94 ? 6.043 9.768 17.348 1.00 91.00 94 CYS A N 1
ATOM 752 C CA . CYS A 1 94 ? 5.268 10.861 17.927 1.00 91.00 94 CYS A CA 1
ATOM 753 C C . CYS A 1 94 ? 6.128 11.794 18.794 1.00 91.00 94 CYS A C 1
ATOM 755 O O . CYS A 1 94 ? 5.761 12.948 18.983 1.00 91.00 94 CYS A O 1
ATOM 757 N N . GLU A 1 95 ? 7.254 11.314 19.335 1.00 91.88 95 GLU A N 1
ATOM 758 C CA . GLU A 1 95 ? 8.131 12.109 20.210 1.00 91.88 95 GLU A CA 1
ATOM 759 C C . GLU A 1 95 ? 8.939 13.163 19.436 1.00 91.88 95 GLU A C 1
ATOM 761 O O . GLU A 1 95 ? 9.239 14.234 19.962 1.00 91.88 95 GLU A O 1
ATOM 766 N N . GLU A 1 96 ? 9.275 12.868 18.177 1.00 91.12 96 GLU A N 1
ATOM 767 C CA . GLU A 1 96 ? 10.088 13.717 17.297 1.00 91.12 96 GLU A CA 1
ATOM 768 C C . GLU A 1 96 ? 9.290 14.171 16.060 1.00 91.12 96 GLU A C 1
ATOM 770 O O . GLU A 1 96 ? 9.832 14.261 14.961 1.00 91.12 96 GLU A O 1
ATOM 775 N N . ASP A 1 97 ? 7.992 14.444 16.199 1.00 90.56 97 ASP A N 1
ATOM 776 C CA . ASP A 1 97 ? 7.089 14.725 15.072 1.00 90.56 97 ASP A CA 1
ATOM 777 C C . ASP A 1 97 ? 7.480 15.967 14.230 1.00 90.56 97 ASP A C 1
ATOM 779 O O . ASP A 1 97 ? 7.292 16.002 13.010 1.00 90.56 97 ASP A O 1
ATOM 783 N N . TYR A 1 98 ? 8.108 16.965 14.855 1.00 91.62 98 TYR A N 1
ATOM 784 C CA . TYR A 1 98 ? 8.536 18.222 14.233 1.00 91.62 98 TYR A CA 1
ATOM 785 C C . TYR A 1 98 ? 9.571 18.058 13.109 1.00 91.62 98 TYR A C 1
ATOM 787 O O . TYR A 1 98 ? 9.765 18.994 12.322 1.00 91.62 98 TYR A O 1
ATOM 795 N N . ILE A 1 99 ? 10.239 16.903 13.013 1.00 93.75 99 ILE A N 1
ATOM 796 C CA . ILE A 1 99 ? 11.251 16.638 11.982 1.00 93.75 99 ILE A CA 1
ATOM 797 C C . ILE A 1 99 ? 10.630 16.251 10.636 1.00 93.75 99 ILE A C 1
ATOM 799 O O . ILE A 1 99 ? 11.318 16.328 9.619 1.00 93.75 99 ILE A O 1
ATOM 803 N N . TYR A 1 100 ? 9.360 15.832 10.606 1.00 93.75 100 TYR A N 1
ATOM 804 C CA . TYR A 1 100 ? 8.718 15.311 9.398 1.00 93.75 100 TYR A CA 1
ATOM 805 C C . TYR A 1 100 ? 8.118 16.415 8.528 1.00 93.75 100 TYR A C 1
ATOM 807 O O . TYR A 1 100 ? 7.621 17.438 9.008 1.00 93.75 100 TYR A O 1
ATOM 815 N N . GLU A 1 101 ? 8.158 16.211 7.214 1.00 91.38 101 GLU A N 1
ATOM 816 C CA . GLU A 1 101 ? 7.576 17.152 6.260 1.00 91.38 101 GLU A CA 1
ATOM 817 C C . GLU A 1 101 ? 6.043 17.150 6.340 1.00 91.38 101 GLU A C 1
ATOM 819 O O . GLU A 1 101 ? 5.410 16.102 6.444 1.00 91.38 101 GLU A O 1
ATOM 824 N N . ASN A 1 102 ? 5.435 18.338 6.254 1.00 90.25 102 ASN A N 1
ATOM 825 C CA . ASN A 1 102 ? 3.979 18.538 6.213 1.00 90.25 102 ASN A CA 1
ATOM 826 C C . ASN A 1 102 ? 3.181 17.984 7.412 1.00 90.25 102 ASN A C 1
ATOM 828 O O . ASN A 1 102 ? 1.964 17.854 7.300 1.00 90.25 102 ASN A O 1
ATOM 832 N N . ILE A 1 103 ? 3.819 17.723 8.559 1.00 90.44 103 ILE A N 1
ATOM 833 C CA . ILE A 1 103 ? 3.160 17.224 9.784 1.00 90.44 103 ILE A CA 1
ATOM 834 C C . ILE A 1 103 ? 2.009 18.119 10.277 1.00 90.44 103 ILE A C 1
ATOM 836 O O . ILE A 1 103 ? 1.031 17.636 10.840 1.00 90.44 103 ILE A O 1
ATOM 840 N N . GLU A 1 104 ? 2.082 19.424 10.014 1.00 88.50 104 GLU A N 1
ATOM 841 C CA . GLU A 1 104 ? 1.040 20.395 10.377 1.00 88.50 104 GLU A CA 1
ATOM 842 C C . GLU A 1 104 ? -0.223 20.272 9.508 1.00 88.50 104 GLU A C 1
ATOM 844 O O . GLU A 1 104 ? -1.271 20.824 9.841 1.00 88.50 104 GLU A O 1
ATOM 849 N N . ASN A 1 105 ? -0.139 19.582 8.368 1.00 90.06 105 ASN A N 1
ATOM 850 C CA . ASN A 1 105 ? -1.216 19.517 7.397 1.00 90.06 105 ASN A CA 1
ATOM 851 C C . ASN A 1 105 ? -1.933 18.166 7.433 1.00 90.06 105 ASN A C 1
ATOM 853 O O . ASN A 1 105 ? -1.586 17.237 6.703 1.00 90.06 105 ASN A O 1
ATOM 857 N N . GLU A 1 106 ? -3.006 18.096 8.220 1.00 86.88 106 GLU A N 1
ATOM 858 C CA . GLU A 1 106 ? -3.811 16.881 8.415 1.00 86.88 106 GLU A CA 1
ATOM 859 C C . GLU A 1 106 ? -4.342 16.259 7.111 1.00 86.88 106 GLU A C 1
ATOM 861 O O . GLU A 1 106 ? -4.613 15.059 7.054 1.00 86.88 106 GLU A O 1
ATOM 866 N N . LEU A 1 107 ? -4.512 17.069 6.058 1.00 82.50 107 LEU A N 1
ATOM 867 C CA . LEU A 1 107 ? -5.066 16.626 4.777 1.00 82.50 107 LEU A CA 1
ATOM 868 C C . LEU A 1 107 ? -4.038 15.942 3.873 1.00 82.50 107 LEU A C 1
ATOM 870 O O . LEU A 1 107 ? -4.435 15.156 3.016 1.00 82.50 107 LEU A O 1
ATOM 874 N N . TYR A 1 108 ? -2.752 16.268 4.021 1.00 82.81 108 TYR A N 1
ATOM 875 C CA . TYR A 1 108 ? -1.695 15.771 3.133 1.00 82.81 108 TYR A CA 1
ATOM 876 C C . TYR A 1 108 ? -0.639 14.939 3.851 1.00 82.81 108 TYR A C 1
ATOM 878 O O . TYR A 1 108 ? 0.103 14.229 3.179 1.00 82.81 108 TYR A O 1
ATOM 886 N N . PHE A 1 109 ? -0.563 15.003 5.184 1.00 91.50 109 PHE A N 1
ATOM 887 C CA . PHE A 1 109 ? 0.423 14.229 5.928 1.00 91.50 109 PHE A CA 1
ATOM 888 C C . PHE A 1 109 ? 0.203 12.723 5.768 1.00 91.50 109 PHE A C 1
ATOM 890 O O . PHE A 1 109 ? 1.154 11.987 5.503 1.00 91.50 109 PHE A O 1
ATOM 897 N N . PHE A 1 110 ? -1.051 12.272 5.884 1.00 91.56 110 PHE A N 1
ATOM 898 C CA . PHE A 1 110 ? -1.428 10.885 5.631 1.0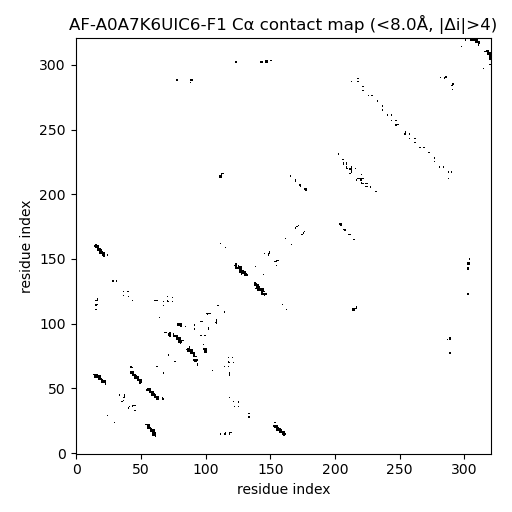0 91.56 110 PHE A CA 1
ATOM 899 C C . PHE A 1 110 ? -2.155 10.731 4.301 1.00 91.56 110 PHE A C 1
ATOM 901 O O . PHE A 1 110 ? -3.184 11.367 4.063 1.00 91.56 110 PHE A O 1
ATOM 908 N N . THR A 1 111 ? -1.675 9.812 3.469 1.00 89.75 111 THR A N 1
ATOM 909 C CA . THR A 1 111 ? -2.395 9.393 2.268 1.00 89.75 111 THR A CA 1
ATOM 910 C C . THR A 1 111 ? -3.624 8.563 2.644 1.00 89.75 111 THR A C 1
ATOM 912 O O . THR A 1 111 ? -3.706 7.971 3.725 1.00 89.75 111 THR A O 1
ATOM 915 N N . SER A 1 112 ? -4.605 8.467 1.739 1.00 88.44 112 SER A N 1
ATOM 916 C CA . SER A 1 112 ? -5.777 7.607 1.959 1.00 88.44 112 SER A CA 1
ATOM 917 C C . SER A 1 112 ? -5.379 6.149 2.206 1.00 88.44 112 SER A C 1
ATOM 919 O O . SER A 1 112 ? -6.001 5.471 3.021 1.00 88.44 112 SER A O 1
ATOM 921 N N . GLN A 1 113 ? -4.324 5.681 1.533 1.00 90.44 113 GLN A N 1
ATOM 922 C CA . GLN A 1 113 ? -3.812 4.325 1.687 1.00 90.44 113 GLN A CA 1
ATOM 923 C C . GLN A 1 113 ? -3.192 4.105 3.069 1.00 90.44 113 GLN A C 1
ATOM 925 O O . GLN A 1 113 ? -3.477 3.089 3.699 1.00 90.44 113 GLN A O 1
ATOM 930 N N . GLU A 1 114 ? -2.392 5.045 3.570 1.00 91.38 114 GLU A N 1
ATOM 931 C CA . GLU A 1 114 ? -1.767 4.934 4.891 1.00 91.38 114 GLU A CA 1
ATOM 932 C C . GLU A 1 114 ? -2.810 4.937 6.006 1.00 91.38 114 GLU A C 1
ATOM 934 O O . GLU A 1 114 ? -2.759 4.091 6.895 1.00 91.38 114 GLU A O 1
ATOM 939 N N . ARG A 1 115 ? -3.817 5.817 5.918 1.00 92.69 115 ARG A N 1
ATOM 940 C CA . ARG A 1 115 ? -4.949 5.847 6.863 1.00 92.69 115 ARG A CA 1
ATOM 941 C C . ARG A 1 115 ? -5.655 4.498 6.930 1.00 92.69 115 ARG A C 1
ATOM 943 O O . ARG A 1 115 ? -5.920 3.970 8.008 1.00 92.69 115 ARG A O 1
ATOM 950 N N . GLN A 1 116 ? -5.947 3.926 5.765 1.00 93.25 116 GLN A N 1
ATOM 951 C CA . GLN A 1 116 ? -6.593 2.621 5.649 1.00 93.25 116 GLN A CA 1
ATOM 952 C C . GLN A 1 116 ? -5.703 1.495 6.171 1.00 93.25 116 GLN A C 1
ATOM 954 O O . GLN A 1 116 ? -6.216 0.568 6.794 1.00 93.25 116 GLN A O 1
ATOM 959 N N . ASN A 1 117 ? -4.391 1.583 5.948 1.00 91.75 117 ASN A N 1
ATOM 960 C CA . ASN A 1 117 ? -3.420 0.621 6.453 1.00 91.75 117 ASN A CA 1
ATOM 961 C C . ASN A 1 117 ? -3.349 0.646 7.986 1.00 91.75 117 ASN A C 1
ATOM 963 O O . ASN A 1 117 ? -3.400 -0.411 8.605 1.00 91.75 117 ASN A O 1
ATOM 967 N N . ILE A 1 118 ? -3.332 1.838 8.594 1.00 93.06 118 ILE A N 1
ATOM 968 C CA . ILE A 1 118 ? -3.342 2.008 10.054 1.00 93.06 118 ILE A CA 1
ATOM 969 C C . ILE A 1 118 ? -4.613 1.412 10.668 1.00 93.06 118 ILE A C 1
ATOM 971 O O . ILE A 1 118 ? -4.560 0.609 11.598 1.00 93.06 118 ILE A O 1
ATOM 975 N N . ILE A 1 119 ? -5.775 1.739 10.098 1.00 94.50 119 ILE A N 1
ATOM 976 C CA . ILE A 1 119 ? -7.058 1.207 10.572 1.00 94.50 119 ILE A CA 1
ATOM 977 C C . ILE A 1 119 ? -7.111 -0.315 10.416 1.00 94.50 119 ILE A C 1
ATOM 979 O O . ILE A 1 119 ? -7.591 -1.014 11.309 1.00 94.50 119 ILE A O 1
ATOM 983 N N . ARG A 1 120 ? -6.618 -0.840 9.290 1.00 92.12 120 ARG A N 1
ATOM 984 C CA . ARG A 1 120 ? -6.536 -2.281 9.054 1.00 92.12 120 ARG A CA 1
ATOM 985 C C . ARG A 1 120 ? -5.649 -2.962 10.093 1.00 92.12 120 ARG A C 1
ATOM 987 O O . ARG A 1 120 ? -6.085 -3.966 10.646 1.00 92.12 120 ARG A O 1
ATOM 994 N N . TYR A 1 121 ? -4.474 -2.403 10.371 1.00 90.19 121 TYR A N 1
ATOM 995 C CA . TYR A 1 121 ? -3.546 -2.914 11.375 1.00 90.19 121 TYR A CA 1
ATOM 996 C C . TYR A 1 121 ? -4.217 -3.036 12.743 1.00 90.19 121 TYR A C 1
ATOM 998 O O . TYR A 1 121 ? -4.236 -4.124 13.310 1.00 90.19 121 TYR A O 1
ATOM 1006 N N . TRP A 1 122 ? -4.876 -1.982 13.235 1.00 92.12 122 TRP A N 1
ATOM 1007 C CA . TRP A 1 122 ? -5.585 -2.068 14.515 1.00 92.12 122 TRP A CA 1
ATOM 1008 C C . TRP A 1 122 ? -6.712 -3.107 14.500 1.00 92.12 122 TRP A C 1
ATOM 1010 O O . TRP A 1 122 ? -6.855 -3.868 15.454 1.00 92.12 122 TRP A O 1
ATOM 1020 N N . LEU A 1 123 ? -7.503 -3.182 13.423 1.00 92.25 123 LEU A N 1
ATOM 1021 C CA . LEU A 1 123 ? -8.575 -4.178 13.304 1.00 92.25 123 LEU A CA 1
ATOM 1022 C C . LEU A 1 123 ? -8.033 -5.617 13.301 1.00 92.25 123 LEU A C 1
ATOM 1024 O O . LEU A 1 123 ? -8.618 -6.491 13.939 1.00 92.25 123 LEU A O 1
ATOM 1028 N N . GLU A 1 124 ? -6.930 -5.877 12.603 1.00 87.88 124 GLU A N 1
ATOM 1029 C CA . GLU A 1 124 ? -6.270 -7.188 12.586 1.00 87.88 124 GLU A CA 1
ATOM 1030 C C . GLU A 1 124 ? -5.618 -7.503 13.943 1.00 87.88 124 GLU A C 1
ATOM 1032 O O . GLU A 1 124 ? -5.650 -8.658 14.381 1.00 87.88 124 GLU A O 1
ATOM 1037 N N . ASN A 1 125 ? -5.153 -6.470 14.656 1.00 86.62 125 ASN A N 1
ATOM 1038 C CA . ASN A 1 125 ? -4.533 -6.553 15.978 1.00 86.62 125 ASN A CA 1
ATOM 1039 C C . ASN A 1 125 ? -5.481 -6.520 17.176 1.00 86.62 125 ASN A C 1
ATOM 1041 O O . ASN A 1 125 ? -5.043 -6.698 18.313 1.00 86.62 125 ASN A O 1
ATOM 1045 N N . LEU A 1 126 ? -6.792 -6.474 16.939 1.00 89.31 126 LEU A N 1
ATOM 1046 C CA . LEU A 1 126 ? -7.787 -6.708 17.979 1.00 89.31 126 LEU A CA 1
ATOM 1047 C C . LEU A 1 126 ? -7.741 -8.171 18.449 1.00 89.31 126 LEU A C 1
ATOM 1049 O O . LEU A 1 126 ? -8.224 -9.075 17.759 1.00 89.31 126 LEU A O 1
ATOM 1053 N N . ARG A 1 127 ? -7.173 -8.410 19.634 1.00 87.31 127 ARG A N 1
ATOM 1054 C CA . ARG A 1 127 ? -7.038 -9.751 20.222 1.00 87.31 127 ARG A CA 1
ATOM 1055 C C . ARG A 1 127 ? -8.137 -10.063 21.238 1.00 87.31 127 ARG A C 1
ATOM 1057 O O . ARG A 1 127 ? -8.571 -9.189 21.985 1.00 87.31 127 ARG A O 1
ATOM 1064 N N . ALA A 1 128 ? -8.534 -11.332 21.286 1.00 87.94 128 ALA A N 1
ATOM 1065 C CA . ALA A 1 128 ? -9.513 -11.847 22.231 1.00 87.94 128 ALA A CA 1
ATOM 1066 C C . ALA A 1 128 ? -8.933 -11.982 23.644 1.00 87.94 128 ALA A C 1
ATOM 1068 O O . ALA A 1 128 ? -7.825 -12.504 23.827 1.00 87.94 128 ALA A O 1
ATOM 1069 N N . LYS A 1 129 ? -9.702 -11.555 24.649 1.00 87.00 129 LYS A N 1
ATOM 1070 C CA . LYS A 1 129 ? -9.374 -11.750 26.069 1.00 87.00 129 LYS A CA 1
ATOM 1071 C C . LYS A 1 129 ? -9.800 -13.139 26.550 1.00 87.00 129 LYS A C 1
ATOM 1073 O O . LYS A 1 129 ? -10.532 -13.873 25.885 1.00 87.00 129 LYS A O 1
ATOM 1078 N N . GLN A 1 130 ? -9.320 -13.519 27.731 1.00 82.00 130 GLN A N 1
ATOM 1079 C CA . GLN A 1 130 ? -9.577 -14.837 28.303 1.00 82.00 130 GLN A CA 1
ATOM 1080 C C . GLN A 1 130 ? -11.082 -15.083 28.522 1.00 82.00 130 GLN A C 1
ATOM 1082 O O . GLN A 1 130 ? -11.762 -14.304 29.186 1.00 82.00 130 GLN A O 1
ATOM 1087 N N . GLY A 1 131 ? -11.592 -16.194 27.981 1.00 81.56 131 GLY A N 1
ATOM 1088 C CA . GLY A 1 131 ? -12.993 -16.605 28.139 1.00 81.56 131 GLY A CA 1
ATOM 1089 C C . GLY A 1 131 ? -13.985 -15.905 27.205 1.00 81.56 131 GLY A C 1
ATOM 1090 O O . GLY A 1 131 ? -15.191 -16.118 27.340 1.00 81.56 131 GLY A O 1
ATOM 1091 N N . GLU A 1 132 ? -13.514 -15.102 26.247 1.00 85.81 132 GLU A N 1
ATOM 1092 C CA . GLU A 1 132 ? -14.389 -14.484 25.254 1.00 85.81 132 GLU A CA 1
ATOM 1093 C C . GLU A 1 132 ? -15.007 -15.533 24.323 1.00 85.81 132 GLU A C 1
ATOM 1095 O O . GLU A 1 132 ? -14.352 -16.435 23.788 1.00 85.81 132 GLU A O 1
ATOM 1100 N N . SER A 1 133 ? -16.316 -15.409 24.126 1.00 87.69 133 SER A N 1
ATOM 1101 C CA . SER A 1 133 ? -17.065 -16.251 23.206 1.00 87.69 133 SER A CA 1
ATOM 1102 C C . SER A 1 133 ? -18.155 -15.452 22.512 1.00 87.69 133 SER A C 1
ATOM 1104 O O . SER A 1 133 ? -18.751 -14.538 23.085 1.00 87.69 133 SER A O 1
ATOM 1106 N N . LEU A 1 134 ? -18.402 -15.816 21.258 1.00 88.62 134 LEU A N 1
ATOM 1107 C CA . LEU A 1 134 ? -19.497 -15.312 20.450 1.00 88.62 134 LEU A CA 1
ATOM 1108 C C . LEU A 1 134 ? -20.318 -16.512 19.978 1.00 88.62 134 LEU A C 1
ATOM 1110 O O . LEU A 1 134 ? -19.876 -17.268 19.113 1.00 88.62 134 LEU A O 1
ATOM 1114 N N . HIS A 1 135 ? -21.522 -16.689 20.519 1.00 86.81 135 HIS A N 1
ATOM 1115 C CA . HIS A 1 135 ? -22.361 -17.856 20.222 1.00 86.81 135 HIS A CA 1
ATOM 1116 C C . HIS A 1 135 ? -21.596 -19.177 20.461 1.00 86.81 135 HIS A C 1
ATOM 1118 O O . HIS A 1 135 ? -21.127 -19.421 21.567 1.00 86.81 135 HIS A O 1
ATOM 1124 N N . ASN A 1 136 ? -21.433 -20.010 19.426 1.00 83.25 136 ASN A N 1
ATOM 1125 C CA . ASN A 1 136 ? -20.682 -21.275 19.472 1.00 83.25 136 ASN A CA 1
ATOM 1126 C C . ASN A 1 136 ? -19.187 -21.107 19.130 1.00 83.25 136 ASN A C 1
ATOM 1128 O O . ASN A 1 136 ? -18.483 -22.085 18.870 1.00 83.25 136 ASN A O 1
ATOM 1132 N N . ILE A 1 137 ? -18.701 -19.868 19.044 1.00 84.94 137 ILE A N 1
ATOM 1133 C CA . ILE A 1 137 ? -17.312 -19.541 18.732 1.00 84.94 137 ILE A CA 1
ATOM 1134 C C . ILE A 1 137 ? -16.611 -19.211 20.044 1.00 84.94 137 ILE A C 1
ATOM 1136 O O . ILE A 1 137 ? -16.865 -18.171 20.645 1.00 84.94 137 ILE A O 1
ATOM 1140 N N . HIS A 1 138 ? -15.719 -20.096 20.477 1.00 85.12 138 HIS A N 1
ATOM 1141 C CA . HIS A 1 138 ? -14.813 -19.836 21.590 1.00 85.12 138 HIS A CA 1
ATOM 1142 C C . HIS A 1 138 ? -13.476 -19.358 21.036 1.00 85.12 138 HIS A C 1
ATOM 1144 O O . HIS A 1 138 ? -12.891 -20.032 20.181 1.00 85.12 138 HIS A O 1
ATOM 1150 N N . PHE A 1 139 ? -13.018 -18.201 21.508 1.00 85.31 139 PHE A N 1
ATOM 1151 C CA . PHE A 1 139 ? -11.724 -17.653 21.128 1.00 85.31 139 PHE A CA 1
ATOM 1152 C C . PHE A 1 139 ? -10.641 -18.143 22.084 1.00 85.31 139 PHE A C 1
ATOM 1154 O O . PHE A 1 139 ? -10.872 -18.325 23.282 1.00 85.31 139 PHE A O 1
ATOM 1161 N N . LEU A 1 140 ? -9.445 -18.365 21.545 1.00 82.56 140 LEU A N 1
ATOM 1162 C CA . LEU A 1 140 ? -8.255 -18.582 22.357 1.00 82.56 140 LEU A CA 1
ATOM 1163 C C . LEU A 1 140 ? -7.710 -17.232 22.840 1.00 82.56 140 LEU A C 1
ATOM 1165 O O . LEU A 1 140 ? -7.830 -16.217 22.156 1.00 82.56 140 LEU A O 1
ATOM 1169 N N . GLU A 1 141 ? -7.074 -17.224 24.008 1.00 82.31 141 GLU A N 1
ATOM 1170 C CA . GLU A 1 141 ? -6.477 -16.011 24.568 1.00 82.31 141 GLU A CA 1
ATOM 1171 C C . GLU A 1 141 ? -5.354 -15.475 23.667 1.00 82.31 141 GLU A C 1
ATOM 1173 O O . GLU A 1 141 ? -4.363 -16.168 23.394 1.00 82.31 141 GLU A O 1
ATOM 1178 N N . GLY A 1 142 ? -5.506 -14.225 23.223 1.00 79.94 142 GLY A N 1
ATOM 1179 C CA . GLY A 1 142 ? -4.587 -13.574 22.292 1.00 79.94 142 GLY A CA 1
ATOM 1180 C C . GLY A 1 142 ? -4.871 -13.863 20.814 1.00 79.94 142 GLY A C 1
ATOM 1181 O O . GLY A 1 142 ? -4.102 -13.428 19.962 1.00 79.94 142 GLY A O 1
ATOM 1182 N N . GLN A 1 143 ? -5.950 -14.582 20.479 1.00 83.19 143 GLN A N 1
ATOM 1183 C CA . GLN A 1 143 ? -6.336 -14.837 19.088 1.00 83.19 143 GLN A CA 1
ATOM 1184 C C . GLN A 1 143 ? -6.928 -13.571 18.440 1.00 83.19 143 GLN A C 1
ATOM 1186 O O . GLN A 1 143 ? -7.738 -12.897 19.077 1.00 83.19 143 GLN A O 1
ATOM 1191 N N . PRO A 1 144 ? -6.585 -13.239 17.183 1.00 87.88 144 PRO A N 1
ATOM 1192 C CA . PRO A 1 144 ? -7.166 -12.088 16.496 1.00 87.88 144 PRO A CA 1
ATOM 1193 C C . PRO A 1 144 ? -8.658 -12.308 16.193 1.00 87.88 144 PRO A C 1
ATOM 1195 O O . PRO A 1 144 ? -9.037 -13.281 15.538 1.00 87.88 144 PRO A O 1
ATOM 1198 N N . ILE A 1 145 ? -9.511 -11.391 16.661 1.00 90.56 145 ILE A N 1
ATOM 1199 C CA . ILE A 1 145 ? -10.977 -11.514 16.584 1.00 90.56 145 ILE A CA 1
ATOM 1200 C C . ILE A 1 145 ? -11.458 -11.349 15.140 1.00 90.56 145 ILE A C 1
ATOM 1202 O O . ILE A 1 145 ? -12.158 -12.209 14.605 1.00 90.56 145 ILE A O 1
ATOM 1206 N N . ILE A 1 146 ? -11.088 -10.239 14.498 1.00 91.56 146 ILE A N 1
ATOM 1207 C CA . ILE A 1 146 ? -11.613 -9.852 13.181 1.00 91.56 146 ILE A CA 1
ATOM 1208 C C . ILE A 1 146 ? -11.314 -10.900 12.097 1.00 91.56 146 ILE A C 1
ATOM 1210 O O . ILE A 1 146 ? -12.242 -11.297 11.385 1.00 91.56 146 ILE A O 1
ATOM 1214 N N . PRO A 1 147 ? -10.079 -11.414 11.969 1.00 89.38 147 PRO A N 1
ATOM 1215 C CA . PRO A 1 147 ? -9.761 -12.393 10.936 1.00 89.38 147 PRO A CA 1
ATOM 1216 C C . PRO A 1 147 ? -10.424 -13.755 11.168 1.00 89.38 147 PRO A C 1
ATOM 1218 O O . PRO A 1 147 ? -10.814 -14.410 10.202 1.00 89.38 147 PRO A O 1
ATOM 1221 N N . GLU A 1 148 ? -10.609 -14.172 12.426 1.00 86.88 148 GLU A N 1
ATOM 1222 C CA . GLU A 1 148 ? -11.333 -15.405 12.761 1.00 86.88 148 GLU A CA 1
ATOM 1223 C C . GLU A 1 148 ? -12.830 -15.273 12.428 1.00 86.88 148 GLU A C 1
ATOM 1225 O O . GLU A 1 148 ? -13.426 -16.189 11.858 1.00 86.88 148 GLU A O 1
ATOM 1230 N N . LEU A 1 149 ? -13.441 -14.119 12.719 1.00 90.62 149 LEU A N 1
ATOM 1231 C CA . LEU A 1 149 ? -14.833 -13.840 12.351 1.00 90.62 149 LEU A CA 1
ATOM 1232 C C . LEU A 1 149 ? -15.037 -13.773 10.834 1.00 90.62 149 LEU A C 1
ATOM 1234 O O . LEU A 1 149 ? -16.051 -14.265 10.333 1.00 90.62 149 LEU A O 1
ATOM 1238 N N . ALA A 1 150 ? -14.079 -13.203 10.100 1.00 91.25 150 ALA A N 1
ATOM 1239 C CA . ALA A 1 150 ? -14.089 -13.200 8.640 1.00 91.25 150 ALA A CA 1
ATOM 1240 C C . ALA A 1 150 ? -13.945 -14.622 8.070 1.00 91.25 150 ALA A C 1
ATOM 1242 O O . ALA A 1 150 ? -14.699 -15.011 7.182 1.00 91.25 150 ALA A O 1
ATOM 1243 N N . ALA A 1 151 ? -13.045 -15.440 8.626 1.00 88.38 151 ALA A N 1
ATOM 1244 C CA . ALA A 1 151 ? -12.854 -16.829 8.201 1.00 88.38 151 ALA A CA 1
ATOM 1245 C C . ALA A 1 151 ? -14.103 -17.700 8.421 1.00 88.38 151 ALA A C 1
ATOM 1247 O O . ALA A 1 151 ? -14.385 -18.600 7.632 1.00 88.38 151 ALA A O 1
ATOM 1248 N N . ARG A 1 152 ? -14.871 -17.423 9.481 1.00 88.56 152 ARG A N 1
ATOM 1249 C CA . ARG A 1 152 ? -16.133 -18.116 9.791 1.00 88.56 152 ARG A CA 1
ATOM 1250 C C . ARG A 1 152 ? -17.345 -17.560 9.040 1.00 88.56 152 ARG A C 1
ATOM 1252 O O . ARG A 1 152 ? -18.442 -18.082 9.215 1.00 88.56 152 ARG A O 1
ATOM 1259 N N . GLY A 1 153 ? -17.167 -16.516 8.229 1.00 90.00 153 GLY A N 1
ATOM 1260 C CA . GLY A 1 153 ? -18.241 -15.889 7.458 1.00 90.00 153 GLY A CA 1
ATOM 1261 C C . GLY A 1 153 ? -19.214 -15.048 8.288 1.00 90.00 153 GLY A C 1
ATOM 1262 O O . GLY A 1 153 ? -20.276 -14.696 7.788 1.00 90.00 153 GLY A O 1
ATOM 1263 N N . VAL A 1 154 ? -18.870 -14.712 9.538 1.00 91.69 154 VAL A N 1
ATOM 1264 C CA . VAL A 1 154 ? -19.650 -13.766 10.359 1.00 91.69 154 VAL A CA 1
ATOM 1265 C C . VAL A 1 154 ? -19.476 -12.345 9.821 1.00 91.69 154 VAL A C 1
ATOM 1267 O O . VAL A 1 154 ? -20.436 -11.582 9.726 1.00 91.69 154 VAL A O 1
ATOM 1270 N N . ILE A 1 155 ? -18.244 -12.005 9.433 1.00 93.06 155 ILE A N 1
ATOM 1271 C CA . ILE A 1 155 ? -17.922 -10.799 8.669 1.00 93.06 155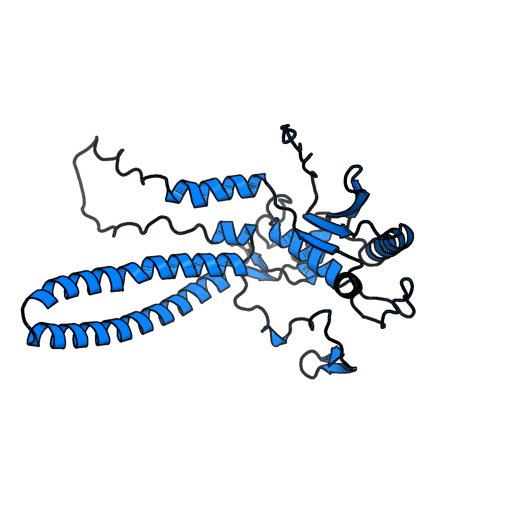 ILE A CA 1
ATOM 1272 C C . ILE A 1 155 ? -17.805 -11.211 7.203 1.00 93.06 155 ILE A C 1
ATOM 1274 O O . ILE A 1 155 ? -17.059 -12.132 6.883 1.00 93.06 155 ILE A O 1
ATOM 1278 N N . GLN A 1 156 ? -18.523 -10.529 6.309 1.00 90.88 156 GLN A N 1
ATOM 1279 C CA . GLN A 1 156 ? -18.504 -10.865 4.885 1.00 90.88 156 GLN A CA 1
ATOM 1280 C C . GLN A 1 156 ? -17.213 -10.382 4.220 1.00 90.88 156 GLN A C 1
ATOM 1282 O O . GLN A 1 156 ? -16.548 -11.132 3.514 1.00 90.88 156 GLN A O 1
ATOM 1287 N N . GLN A 1 157 ? -16.881 -9.108 4.419 1.00 90.75 157 GLN A N 1
ATOM 1288 C CA . GLN A 1 157 ? -15.694 -8.479 3.846 1.00 90.75 157 GLN A CA 1
ATOM 1289 C C . GLN A 1 157 ? -15.405 -7.148 4.539 1.00 90.75 157 GLN A C 1
ATOM 1291 O O . GLN A 1 157 ? -16.323 -6.443 4.979 1.00 90.75 157 GLN A O 1
ATOM 1296 N N . ILE A 1 158 ? -14.119 -6.809 4.577 1.00 92.38 158 ILE A N 1
ATOM 1297 C CA . ILE A 1 158 ? -13.584 -5.528 5.032 1.00 92.38 158 ILE A CA 1
ATOM 1298 C C . ILE A 1 158 ? -12.809 -4.955 3.857 1.00 92.38 158 ILE A C 1
ATOM 1300 O O . ILE A 1 158 ? -11.863 -5.588 3.386 1.00 92.38 158 ILE A O 1
ATOM 1304 N N . PHE A 1 159 ? -13.214 -3.791 3.361 1.00 91.38 159 PHE A N 1
ATOM 1305 C CA . PHE A 1 159 ? -12.547 -3.166 2.227 1.00 91.38 159 PHE A CA 1
ATOM 1306 C C . PHE A 1 159 ? -12.320 -1.668 2.448 1.00 91.38 159 PHE A C 1
ATOM 1308 O O . PHE A 1 159 ? -13.165 -0.993 3.046 1.00 91.38 159 PHE A O 1
ATOM 1315 N N . PRO A 1 160 ? -11.181 -1.139 1.971 1.00 92.81 160 PRO A N 1
ATOM 1316 C CA . PRO A 1 160 ? -10.931 0.294 1.961 1.00 92.81 160 PRO A CA 1
ATOM 1317 C C . PRO A 1 160 ? -11.904 1.008 1.019 1.00 92.81 160 PRO A C 1
ATOM 1319 O O . PRO A 1 160 ? -12.239 0.501 -0.055 1.00 92.81 160 PRO A O 1
ATOM 1322 N N . LEU A 1 161 ? -12.349 2.203 1.398 1.00 89.44 161 LEU A N 1
ATOM 1323 C CA . LEU A 1 161 ? -13.180 3.040 0.539 1.00 89.44 161 LEU A CA 1
ATOM 1324 C C . LEU A 1 161 ? -12.323 3.948 -0.341 1.00 89.44 161 LEU A C 1
ATOM 1326 O O . LEU A 1 161 ? -11.444 4.668 0.119 1.00 89.44 161 LEU A O 1
ATOM 1330 N N . HIS A 1 162 ? -12.625 3.955 -1.636 1.00 85.25 162 HIS A N 1
ATOM 1331 C CA . HIS A 1 162 ? -11.942 4.825 -2.584 1.00 85.25 162 HIS A CA 1
ATOM 1332 C C . HIS A 1 162 ? -12.343 6.288 -2.412 1.00 85.25 162 HIS A C 1
ATOM 1334 O O . HIS A 1 162 ? -13.519 6.645 -2.556 1.00 85.25 162 HIS A O 1
ATOM 1340 N N . GLU A 1 163 ? -11.347 7.160 -2.261 1.00 82.88 163 GLU A N 1
ATOM 1341 C CA . GLU A 1 163 ? -11.573 8.591 -2.396 1.00 82.88 163 GLU A CA 1
ATOM 1342 C C . GLU A 1 163 ? -11.763 8.964 -3.874 1.00 82.88 163 GLU A C 1
ATOM 1344 O O . GLU A 1 163 ? -10.826 9.013 -4.674 1.00 82.88 163 GLU A O 1
ATOM 1349 N N . GLN A 1 164 ? -13.014 9.241 -4.242 1.00 82.06 164 GLN A N 1
ATOM 1350 C CA . GLN A 1 164 ? -13.421 9.496 -5.627 1.00 82.06 164 GLN A CA 1
ATOM 1351 C C . GLN A 1 164 ? -12.757 10.735 -6.244 1.00 82.06 164 GLN A C 1
ATOM 1353 O O . GLN A 1 164 ? -12.625 10.818 -7.463 1.00 82.06 164 GLN A O 1
ATOM 1358 N N . ARG A 1 165 ? -12.364 11.722 -5.428 1.00 82.38 165 ARG A N 1
ATOM 1359 C CA . ARG A 1 165 ? -11.709 12.951 -5.907 1.00 82.38 165 ARG A CA 1
ATOM 1360 C C . ARG A 1 165 ? -10.298 12.657 -6.408 1.00 82.38 165 ARG A C 1
ATOM 1362 O O . ARG A 1 165 ? -9.981 12.998 -7.546 1.00 82.38 165 ARG A O 1
ATOM 1369 N N . ILE A 1 166 ? -9.499 11.975 -5.586 1.00 80.25 166 ILE A N 1
ATOM 1370 C CA . ILE A 1 166 ? -8.129 11.579 -5.928 1.00 80.25 166 ILE A CA 1
ATOM 1371 C C . ILE A 1 166 ? -8.147 10.604 -7.103 1.00 80.25 166 ILE A C 1
ATOM 1373 O O . ILE A 1 166 ? -7.427 10.821 -8.072 1.00 80.25 166 ILE A O 1
ATOM 1377 N N . LEU A 1 167 ? -9.047 9.614 -7.090 1.00 82.62 167 LEU A N 1
ATOM 1378 C CA . LEU A 1 167 ? -9.163 8.643 -8.179 1.00 82.62 167 LEU A CA 1
ATOM 1379 C C . LEU A 1 167 ? -9.464 9.305 -9.530 1.00 82.62 167 LEU A C 1
ATOM 1381 O O . LEU A 1 167 ? -8.880 8.939 -10.544 1.00 82.62 167 LEU A O 1
ATOM 1385 N N . LYS A 1 168 ? -10.353 10.307 -9.562 1.00 82.44 168 LYS A N 1
ATOM 1386 C CA . LYS A 1 168 ? -10.655 11.054 -10.795 1.00 82.44 168 LYS A CA 1
ATOM 1387 C C . LYS A 1 168 ? -9.462 11.869 -11.285 1.00 82.44 168 LYS A C 1
ATOM 1389 O O . LYS A 1 168 ? -9.249 11.940 -12.493 1.00 82.44 168 LYS A O 1
ATOM 1394 N N . ARG A 1 169 ? -8.698 12.477 -10.369 1.00 81.62 169 ARG A N 1
ATOM 1395 C CA . ARG A 1 169 ? -7.461 13.195 -10.705 1.00 81.62 169 ARG A CA 1
ATOM 1396 C C . ARG A 1 169 ? -6.424 12.235 -11.283 1.00 81.62 169 ARG A C 1
ATOM 1398 O O . ARG A 1 169 ? -5.931 12.504 -12.371 1.00 81.62 169 ARG A O 1
ATOM 1405 N N . LEU A 1 170 ? -6.197 11.106 -10.612 1.00 80.31 170 LEU A N 1
ATOM 1406 C CA . LEU A 1 170 ? -5.270 10.060 -11.040 1.00 80.31 170 LEU A CA 1
ATOM 1407 C C . LEU A 1 170 ? -5.670 9.476 -12.399 1.00 80.31 170 LEU A C 1
ATOM 1409 O O . LEU A 1 170 ? -4.845 9.327 -13.283 1.00 80.31 170 LEU A O 1
ATOM 1413 N N . MET A 1 171 ? -6.954 9.190 -12.620 1.00 77.19 171 MET A N 1
ATOM 1414 C CA . MET A 1 171 ? -7.426 8.677 -13.909 1.00 77.19 171 MET A CA 1
ATOM 1415 C C . MET A 1 171 ? -7.189 9.686 -15.042 1.00 77.19 171 MET A C 1
ATOM 1417 O O . MET A 1 171 ? -6.856 9.292 -16.158 1.00 77.19 171 MET A O 1
ATOM 1421 N N . LYS A 1 172 ? -7.311 10.988 -14.759 1.00 75.69 172 LYS A N 1
ATOM 1422 C CA . LYS A 1 172 ? -6.994 12.039 -15.728 1.00 75.69 172 LYS A CA 1
ATOM 1423 C C . LYS A 1 172 ? -5.483 12.136 -15.987 1.00 75.69 172 LYS A C 1
ATOM 1425 O O . LYS A 1 172 ? -5.089 12.153 -17.146 1.00 75.69 172 LYS A O 1
ATOM 1430 N N . SER A 1 173 ? -4.642 12.160 -14.950 1.00 70.06 173 SER A N 1
ATOM 1431 C CA . SER A 1 173 ? -3.178 12.252 -15.108 1.00 70.06 173 SER A CA 1
ATOM 1432 C C . SER A 1 173 ? -2.568 10.993 -15.724 1.00 70.06 173 SER A C 1
ATOM 1434 O O . SER A 1 173 ? -1.624 11.086 -16.495 1.00 70.06 173 SER A O 1
ATOM 1436 N N . TRP A 1 174 ? -3.119 9.819 -15.428 1.00 67.38 174 TRP A N 1
ATOM 1437 C CA . TRP A 1 174 ? -2.557 8.541 -15.849 1.00 67.38 174 TRP A CA 1
ATOM 1438 C C . TRP A 1 174 ? -3.139 8.023 -17.166 1.00 67.38 174 TRP A C 1
ATOM 1440 O O . TRP A 1 174 ? -2.390 7.679 -18.074 1.00 67.38 174 TRP A O 1
ATOM 1450 N N . VAL A 1 175 ? -4.468 7.957 -17.300 1.00 65.50 175 VAL A N 1
ATOM 1451 C CA . VAL A 1 175 ? -5.116 7.320 -18.464 1.00 65.50 175 VAL A CA 1
ATOM 1452 C C . VAL A 1 175 ? -5.292 8.313 -19.606 1.00 65.50 175 VAL A C 1
ATOM 1454 O O . VAL A 1 175 ? -5.059 7.977 -20.767 1.00 65.50 175 VAL A O 1
ATOM 1457 N N . GLN A 1 176 ? -5.688 9.548 -19.289 1.00 57.56 176 GLN A N 1
ATOM 1458 C CA . GLN A 1 176 ? -5.943 10.555 -20.316 1.00 57.56 176 GLN A CA 1
ATOM 1459 C C . GLN A 1 176 ? -4.638 11.117 -20.895 1.00 57.56 176 GLN A C 1
ATOM 1461 O O . GLN A 1 176 ? -4.580 11.319 -22.101 1.00 57.56 176 GLN A O 1
ATOM 1466 N N . ALA A 1 177 ? -3.569 11.238 -20.100 1.00 55.44 177 ALA A N 1
ATOM 1467 C CA . ALA A 1 177 ? -2.255 11.668 -20.591 1.00 55.44 177 ALA A CA 1
ATOM 1468 C C . ALA A 1 177 ? -1.587 10.664 -21.553 1.00 55.44 177 ALA A C 1
ATOM 1470 O O . ALA A 1 177 ? -0.814 11.064 -22.415 1.00 55.44 177 ALA A O 1
ATOM 1471 N N . VAL A 1 178 ? -1.905 9.366 -21.456 1.00 52.75 178 VAL A N 1
ATOM 1472 C CA . VAL A 1 178 ? -1.462 8.352 -22.436 1.00 52.75 178 VAL A CA 1
ATOM 1473 C C . VAL A 1 178 ? -2.177 8.525 -23.785 1.00 52.75 178 VAL A C 1
ATOM 1475 O O . VAL A 1 178 ? -1.627 8.165 -24.824 1.00 52.75 178 VAL A O 1
ATOM 1478 N N . CYS A 1 179 ? -3.390 9.089 -23.780 1.00 46.78 179 CYS A N 1
ATOM 1479 C CA . CYS A 1 179 ? -4.173 9.385 -24.986 1.00 46.78 179 CYS A CA 1
ATOM 1480 C C . CYS A 1 179 ? -4.020 10.833 -25.480 1.00 46.78 179 CYS A C 1
ATOM 1482 O O . CYS A 1 179 ? -4.476 11.148 -26.581 1.00 46.78 179 CYS A O 1
ATOM 1484 N N . GLU A 1 180 ? -3.413 11.720 -24.692 1.00 39.47 180 GLU A N 1
ATOM 1485 C CA . GLU A 1 180 ? -3.091 13.074 -25.123 1.00 39.47 180 GLU A CA 1
ATOM 1486 C C . GLU A 1 180 ? -1.846 13.020 -26.010 1.00 39.47 180 GLU A C 1
ATOM 1488 O O . GLU A 1 180 ? -0.760 12.614 -25.596 1.00 39.47 180 GLU A O 1
ATOM 1493 N N . ALA A 1 181 ? -2.019 13.417 -27.273 1.00 39.06 181 ALA A N 1
ATOM 1494 C CA . ALA A 1 181 ? -0.900 13.687 -28.155 1.00 39.06 181 ALA A CA 1
ATOM 1495 C C . ALA A 1 181 ? 0.015 14.695 -27.454 1.00 39.06 181 ALA A C 1
ATOM 1497 O O . ALA A 1 181 ? -0.444 15.768 -27.053 1.00 39.06 181 ALA A O 1
ATOM 1498 N N . GLN A 1 182 ? 1.299 14.354 -27.302 1.00 35.03 182 GLN A N 1
ATOM 1499 C CA . GLN A 1 182 ? 2.286 15.327 -26.849 1.00 35.03 182 GLN A CA 1
ATOM 1500 C C . GLN A 1 182 ? 2.134 16.594 -27.700 1.00 35.03 182 GLN A C 1
ATOM 1502 O O . GLN A 1 182 ? 1.963 16.466 -28.919 1.00 35.03 182 GLN A O 1
ATOM 1507 N N . PRO A 1 183 ? 2.179 17.802 -27.110 1.00 38.22 183 PRO A N 1
ATOM 1508 C CA . PRO A 1 183 ? 2.100 19.038 -27.871 1.00 38.22 183 PRO A CA 1
ATOM 1509 C C . PRO A 1 183 ? 3.400 19.226 -28.670 1.00 38.22 183 PRO A C 1
ATOM 1511 O O . PRO A 1 183 ? 4.238 20.059 -28.362 1.00 38.22 183 PRO A O 1
ATOM 1514 N N . LEU A 1 184 ? 3.569 18.446 -29.735 1.00 42.81 184 LEU A N 1
ATOM 1515 C CA . LEU A 1 184 ? 4.542 18.669 -30.803 1.00 42.81 184 LEU A CA 1
ATOM 1516 C C . LEU A 1 184 ? 3.989 19.648 -31.859 1.00 42.81 184 LEU A C 1
ATOM 1518 O O . LEU A 1 184 ? 4.621 19.874 -32.886 1.00 42.81 184 LEU A O 1
ATOM 1522 N N . GLY A 1 185 ? 2.816 20.243 -31.613 1.00 41.81 185 GLY A N 1
ATOM 1523 C CA . GLY A 1 185 ? 2.108 21.119 -32.548 1.00 41.81 185 GLY A CA 1
ATOM 1524 C C . GLY A 1 185 ? 2.113 22.612 -32.214 1.00 41.81 185 GLY A C 1
ATOM 1525 O O . GLY A 1 185 ? 1.441 23.356 -32.917 1.00 41.81 185 GLY A O 1
ATOM 1526 N N . GLU A 1 186 ? 2.829 23.072 -31.180 1.00 40.91 186 GLU A N 1
ATOM 1527 C CA . GLU A 1 186 ? 2.807 24.497 -30.788 1.00 40.91 186 GLU A CA 1
ATOM 1528 C C . GLU A 1 186 ? 4.199 25.099 -30.515 1.00 40.91 186 GLU A C 1
ATOM 1530 O O . GLU A 1 186 ? 4.339 26.069 -29.780 1.00 40.91 186 GLU A O 1
ATOM 1535 N N . VAL A 1 187 ? 5.253 24.549 -31.137 1.00 42.03 187 VAL A N 1
ATOM 1536 C CA . VAL A 1 187 ? 6.606 25.163 -31.139 1.00 42.03 187 VAL A CA 1
ATOM 1537 C C . VAL A 1 187 ? 7.216 25.253 -32.552 1.00 42.03 187 VAL A C 1
ATOM 1539 O O . VAL A 1 187 ? 8.377 25.596 -32.726 1.00 42.03 187 VAL A O 1
ATOM 1542 N N . LEU A 1 188 ? 6.434 25.023 -33.612 1.00 34.75 188 LEU A N 1
ATOM 1543 C CA . LEU A 1 188 ? 6.879 25.190 -35.010 1.00 34.75 188 LEU A CA 1
ATOM 1544 C C . LEU A 1 188 ? 6.202 26.386 -35.695 1.00 34.75 188 LEU A C 1
ATOM 1546 O O . LEU A 1 188 ? 5.797 26.332 -36.852 1.00 34.75 188 LEU A O 1
ATOM 1550 N N . GLY A 1 189 ? 6.092 27.489 -34.953 1.00 35.84 189 GLY A N 1
ATOM 1551 C CA . GLY A 1 189 ? 5.510 28.747 -35.418 1.00 35.84 189 GLY A CA 1
ATOM 1552 C C . GLY A 1 189 ? 6.194 29.981 -34.837 1.00 35.84 189 GLY A C 1
ATOM 1553 O O . GLY A 1 189 ? 5.520 30.963 -34.552 1.00 35.84 189 GLY A O 1
ATOM 1554 N N . GLY A 1 190 ? 7.510 29.958 -34.615 1.00 37.25 190 GLY A N 1
ATOM 1555 C CA . GLY A 1 190 ? 8.208 31.165 -34.183 1.00 37.25 190 GLY A CA 1
ATOM 1556 C C . GLY A 1 190 ? 9.679 30.962 -33.848 1.00 37.25 190 GLY A C 1
ATOM 1557 O O . GLY A 1 190 ? 10.013 30.181 -32.972 1.00 37.25 190 GLY A O 1
ATOM 1558 N N . ALA A 1 191 ? 10.512 31.766 -34.505 1.00 34.72 191 ALA A N 1
ATOM 1559 C CA . ALA A 1 191 ? 11.905 32.073 -34.184 1.00 34.72 191 ALA A CA 1
ATOM 1560 C C . ALA A 1 191 ? 12.986 31.057 -34.603 1.00 34.72 191 ALA A C 1
ATOM 1562 O O . ALA A 1 191 ? 13.237 30.022 -33.995 1.00 34.72 191 ALA A O 1
ATOM 1563 N N . MET A 1 192 ? 13.704 31.471 -35.648 1.00 36.81 192 MET A N 1
ATOM 1564 C CA . MET A 1 192 ? 15.076 31.080 -35.944 1.00 36.81 192 MET A CA 1
ATOM 1565 C C . MET A 1 192 ? 16.002 31.294 -34.734 1.00 36.81 192 MET A C 1
ATOM 1567 O O . MET A 1 192 ? 15.959 32.356 -34.115 1.00 36.81 192 MET A O 1
ATOM 1571 N N . GLY A 1 193 ? 16.939 30.364 -34.529 1.00 33.22 193 GLY A N 1
ATOM 1572 C CA . GLY A 1 193 ? 18.243 30.656 -33.925 1.00 33.22 193 GLY A CA 1
ATOM 1573 C C . GLY A 1 193 ? 18.626 29.803 -32.715 1.00 33.22 193 GLY A C 1
ATOM 1574 O O . GLY A 1 193 ? 18.187 30.072 -31.607 1.00 33.22 193 GLY A O 1
ATOM 1575 N N . GLY A 1 194 ? 19.575 28.881 -32.918 1.00 30.77 194 GLY A N 1
ATOM 1576 C CA . GLY A 1 194 ? 20.529 28.497 -31.873 1.00 30.77 194 GLY A CA 1
ATOM 1577 C C . GLY A 1 194 ? 20.437 27.069 -31.326 1.00 30.77 194 GLY A C 1
ATOM 1578 O O . GLY A 1 194 ? 19.479 26.699 -30.669 1.00 30.77 194 GLY A O 1
ATOM 1579 N N . VAL A 1 195 ? 21.549 26.347 -31.507 1.00 31.55 195 VAL A N 1
ATOM 1580 C CA . VAL A 1 195 ? 22.061 25.250 -30.662 1.00 31.55 195 VAL A CA 1
ATOM 1581 C C . VAL A 1 195 ? 21.285 23.926 -30.701 1.00 31.55 195 VAL A C 1
ATOM 1583 O O . VAL A 1 195 ? 20.384 23.658 -29.915 1.00 31.55 195 VAL A O 1
ATOM 1586 N N . TRP A 1 196 ? 21.764 23.023 -31.560 1.00 30.89 196 TRP A N 1
ATOM 1587 C CA . TRP A 1 196 ? 21.531 21.581 -31.454 1.00 30.89 196 TRP A CA 1
ATOM 1588 C C . TRP A 1 196 ? 22.285 21.028 -30.235 1.00 30.89 196 TRP A C 1
ATOM 1590 O O . TRP A 1 196 ? 23.392 20.506 -30.351 1.00 30.89 196 TRP A O 1
ATOM 1600 N N . GLY A 1 197 ? 21.699 21.197 -29.051 1.00 31.86 197 GLY A N 1
ATOM 1601 C CA . GLY A 1 197 ? 22.053 20.466 -27.840 1.00 31.86 197 GLY A CA 1
ATOM 1602 C C . GLY A 1 197 ? 21.138 19.254 -27.716 1.00 31.86 197 GLY A C 1
ATOM 1603 O O . GLY A 1 197 ? 19.939 19.390 -27.509 1.00 31.86 197 GLY A O 1
ATOM 1604 N N . SER A 1 198 ? 21.712 18.072 -27.887 1.00 39.78 198 SER A N 1
ATOM 1605 C CA . SER A 1 198 ? 21.115 16.750 -27.702 1.00 39.78 198 SER A CA 1
ATOM 1606 C C . SER A 1 198 ? 20.161 16.637 -26.501 1.00 39.78 198 SER A C 1
ATOM 1608 O O . SER A 1 198 ? 20.610 16.527 -25.361 1.00 39.78 198 SER A O 1
ATOM 1610 N N . GLN A 1 199 ? 18.857 16.544 -26.766 1.00 30.23 199 GLN A N 1
ATOM 1611 C CA . GLN A 1 199 ? 17.915 15.828 -25.906 1.00 30.23 199 GLN A CA 1
ATOM 1612 C C . GLN A 1 199 ? 17.432 14.595 -26.684 1.00 30.23 199 GLN A C 1
ATOM 1614 O O . GLN A 1 199 ? 16.834 14.753 -27.750 1.00 30.23 199 GLN A O 1
ATOM 1619 N N . PRO A 1 200 ? 17.724 13.363 -26.222 1.00 39.16 200 PRO A N 1
ATOM 1620 C CA . PRO A 1 200 ? 17.119 12.176 -26.806 1.00 39.16 200 PRO A CA 1
ATOM 1621 C C . PRO A 1 200 ? 15.605 12.271 -26.618 1.00 39.16 200 PRO A C 1
ATOM 1623 O O . PRO A 1 200 ? 15.145 12.795 -25.604 1.00 39.16 200 PRO A O 1
ATOM 1626 N N . CYS A 1 201 ? 14.857 11.765 -27.599 1.00 34.44 201 CYS A N 1
ATOM 1627 C CA . CYS A 1 201 ? 13.401 11.644 -27.568 1.00 34.44 201 CYS A CA 1
ATOM 1628 C C . CYS A 1 201 ? 12.929 11.265 -26.157 1.00 34.44 201 CYS A C 1
ATOM 1630 O O . CYS A 1 201 ? 13.301 10.207 -25.646 1.00 34.44 201 CYS A O 1
ATOM 1632 N N . SER A 1 202 ? 12.150 12.140 -25.519 1.00 34.31 202 SER A N 1
ATOM 1633 C CA . SER A 1 202 ? 11.513 11.833 -24.242 1.00 34.31 202 SER A CA 1
ATOM 1634 C C . SER A 1 202 ? 10.728 10.521 -24.390 1.00 34.31 202 SER A C 1
ATOM 1636 O O . SER A 1 202 ? 9.968 10.405 -25.358 1.00 34.31 202 SER A O 1
ATOM 1638 N N . PRO A 1 203 ? 10.897 9.534 -23.487 1.00 40.94 203 PRO A N 1
ATOM 1639 C CA . PRO A 1 203 ? 10.112 8.304 -23.524 1.00 40.94 203 PRO A CA 1
ATOM 1640 C C . PRO A 1 203 ? 8.607 8.626 -23.471 1.00 40.94 203 PRO A C 1
ATOM 1642 O O . PRO A 1 203 ? 8.241 9.697 -22.972 1.00 40.94 203 PRO A O 1
ATOM 1645 N N . PRO A 1 204 ? 7.725 7.720 -23.945 1.00 47.34 204 PRO A N 1
ATOM 1646 C CA . PRO A 1 204 ? 6.281 7.852 -23.734 1.00 47.34 204 PRO A CA 1
ATOM 1647 C C . PRO A 1 204 ? 5.991 8.105 -22.245 1.00 47.34 204 PRO A C 1
ATOM 1649 O O . PRO A 1 204 ? 6.790 7.665 -21.412 1.00 47.34 204 PRO A O 1
ATOM 1652 N N . PRO A 1 205 ? 4.906 8.834 -21.909 1.00 51.78 205 PRO A N 1
ATOM 1653 C CA . PRO A 1 205 ? 4.703 9.407 -20.582 1.00 51.78 205 PRO A CA 1
ATOM 1654 C C . PRO A 1 205 ? 4.931 8.335 -19.523 1.00 51.78 205 PRO A C 1
ATOM 1656 O O . PRO A 1 205 ? 4.221 7.327 -19.485 1.00 51.78 205 PRO A O 1
ATOM 1659 N N . LEU A 1 206 ? 5.983 8.522 -18.719 1.00 57.66 206 LEU A N 1
ATOM 1660 C CA . LEU A 1 206 ? 6.283 7.623 -17.617 1.00 57.66 206 LEU A CA 1
ATOM 1661 C C . LEU A 1 206 ? 5.033 7.565 -16.746 1.00 57.66 206 LEU A C 1
ATOM 1663 O O . LEU A 1 206 ? 4.526 8.599 -16.314 1.00 57.66 206 LEU A O 1
ATOM 1667 N N . ILE A 1 207 ? 4.519 6.353 -16.542 1.00 67.12 207 ILE A N 1
ATOM 1668 C CA . ILE A 1 207 ? 3.421 6.096 -15.614 1.00 67.12 207 ILE A CA 1
ATOM 1669 C C . ILE A 1 207 ? 3.760 6.821 -14.297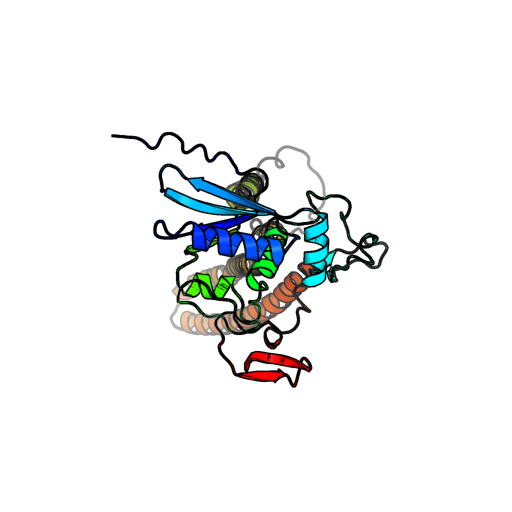 1.00 67.12 207 ILE A C 1
ATOM 1671 O O . ILE A 1 207 ? 4.867 6.596 -13.797 1.00 67.12 207 ILE A O 1
ATOM 1675 N N . PRO A 1 208 ? 2.878 7.686 -13.752 1.00 78.06 208 PRO A N 1
ATOM 1676 C CA . PRO A 1 208 ? 3.149 8.441 -12.530 1.00 78.06 208 PRO A CA 1
ATOM 1677 C C . PRO A 1 208 ? 3.152 7.487 -11.329 1.00 78.06 208 PRO A C 1
ATOM 1679 O O . PRO A 1 208 ? 2.166 7.346 -10.609 1.00 78.06 208 PRO A O 1
ATOM 1682 N N . ALA A 1 209 ? 4.261 6.767 -11.159 1.00 79.19 209 ALA A N 1
ATOM 1683 C CA . ALA A 1 209 ? 4.397 5.688 -10.192 1.00 79.19 209 ALA A CA 1
ATOM 1684 C C . ALA A 1 209 ? 4.267 6.197 -8.753 1.00 79.19 209 ALA A C 1
ATOM 1686 O O . ALA A 1 209 ? 3.699 5.493 -7.926 1.00 79.19 209 ALA A O 1
ATOM 1687 N N . ASP A 1 210 ? 4.714 7.424 -8.484 1.00 83.75 210 ASP A N 1
ATOM 1688 C CA . ASP A 1 210 ? 4.606 8.051 -7.166 1.00 83.75 210 ASP A CA 1
ATOM 1689 C C . ASP A 1 210 ? 3.141 8.355 -6.803 1.00 83.75 210 ASP A C 1
ATOM 1691 O O . ASP A 1 210 ? 2.684 7.952 -5.740 1.00 83.75 210 ASP A O 1
ATOM 1695 N N . GLU A 1 211 ? 2.340 8.917 -7.720 1.00 83.50 211 GLU A N 1
ATOM 1696 C CA . GLU A 1 211 ? 0.903 9.153 -7.469 1.00 83.50 211 GLU A CA 1
ATOM 1697 C C . GLU A 1 211 ? 0.119 7.842 -7.277 1.00 83.50 211 GLU A C 1
ATOM 1699 O O . GLU A 1 211 ? -0.827 7.768 -6.488 1.00 83.50 211 GLU A O 1
ATOM 1704 N N . ILE A 1 212 ? 0.501 6.791 -8.013 1.00 85.00 212 ILE A N 1
ATOM 1705 C CA . ILE A 1 212 ? -0.069 5.447 -7.854 1.00 85.00 212 ILE A CA 1
ATOM 1706 C C . ILE A 1 212 ? 0.347 4.857 -6.504 1.00 85.00 212 ILE A C 1
ATOM 1708 O O . ILE A 1 212 ? -0.472 4.202 -5.861 1.00 85.00 212 ILE A O 1
ATOM 1712 N N . CYS A 1 213 ? 1.586 5.093 -6.069 1.00 86.94 213 CYS A N 1
ATOM 1713 C CA . CYS A 1 213 ? 2.103 4.652 -4.778 1.00 86.94 213 CYS A CA 1
ATOM 1714 C C . CYS A 1 213 ? 1.318 5.280 -3.632 1.00 86.94 213 CYS A C 1
ATOM 1716 O O . CYS A 1 213 ? 0.795 4.551 -2.793 1.00 86.94 213 CYS A O 1
ATOM 1718 N N . ASP A 1 214 ? 1.122 6.595 -3.664 1.00 85.62 214 ASP A N 1
ATOM 1719 C CA . ASP A 1 214 ? 0.391 7.313 -2.620 1.00 85.62 214 ASP A CA 1
ATOM 1720 C C . ASP A 1 214 ? -1.068 6.843 -2.496 1.00 85.62 214 ASP A C 1
ATOM 1722 O O . ASP A 1 214 ? -1.635 6.827 -1.402 1.00 85.62 214 ASP A O 1
ATOM 1726 N N . TYR A 1 215 ? -1.701 6.446 -3.607 1.00 87.94 215 TYR A N 1
ATOM 1727 C CA . TYR A 1 215 ? -3.116 6.063 -3.617 1.00 87.94 215 TYR A CA 1
ATOM 1728 C C . TYR A 1 215 ? -3.378 4.562 -3.426 1.00 87.94 215 TYR A C 1
ATOM 1730 O O . TYR A 1 215 ? -4.303 4.184 -2.709 1.00 87.94 215 TYR A O 1
ATOM 1738 N N . PHE A 1 216 ? -2.612 3.699 -4.096 1.00 86.88 216 PHE A N 1
ATOM 1739 C CA . PHE A 1 216 ? -2.802 2.242 -4.089 1.00 86.88 216 PHE A CA 1
ATOM 1740 C C . PHE A 1 216 ? -1.774 1.501 -3.226 1.00 86.88 216 PHE A C 1
ATOM 1742 O O . PHE A 1 216 ? -1.966 0.326 -2.911 1.00 86.88 216 PHE A O 1
ATOM 1749 N N . GLY A 1 217 ? -0.697 2.171 -2.827 1.00 87.75 217 GLY A N 1
ATOM 1750 C CA . GLY A 1 217 ? 0.395 1.606 -2.051 1.00 87.75 217 GLY A CA 1
ATOM 1751 C C . GLY A 1 217 ? 1.538 1.066 -2.910 1.00 87.75 217 GLY A C 1
ATOM 1752 O O . GLY A 1 217 ? 1.422 0.821 -4.116 1.00 87.75 217 GLY A O 1
ATOM 1753 N N . VAL A 1 218 ? 2.655 0.811 -2.230 1.00 87.69 218 VAL A N 1
ATOM 1754 C CA . VAL A 1 218 ? 3.944 0.440 -2.831 1.00 87.69 218 VAL A CA 1
ATOM 1755 C C . VAL A 1 218 ? 3.868 -0.824 -3.686 1.00 87.69 218 VAL A C 1
ATOM 1757 O O . VAL A 1 218 ? 4.441 -0.869 -4.770 1.00 87.69 218 VAL A O 1
ATOM 1760 N N . LYS A 1 219 ? 3.136 -1.856 -3.243 1.00 88.06 219 LYS A N 1
ATOM 1761 C CA . LYS A 1 219 ? 3.051 -3.140 -3.968 1.00 88.06 219 LYS A CA 1
ATOM 1762 C C . LYS A 1 219 ? 2.449 -2.964 -5.369 1.00 88.06 219 LYS A C 1
ATOM 1764 O O . LYS A 1 219 ? 2.968 -3.508 -6.342 1.00 88.06 219 LYS A O 1
ATOM 1769 N N . ILE A 1 220 ? 1.376 -2.179 -5.476 1.00 89.81 220 ILE A N 1
ATOM 1770 C CA . ILE A 1 220 ? 0.690 -1.917 -6.749 1.00 89.81 220 ILE A CA 1
ATOM 1771 C C . ILE A 1 220 ? 1.520 -0.958 -7.611 1.00 89.81 220 ILE A C 1
ATOM 1773 O O . ILE A 1 220 ? 1.678 -1.189 -8.810 1.00 89.81 220 ILE A O 1
ATOM 1777 N N . ALA A 1 221 ? 2.112 0.073 -7.007 1.00 89.25 221 ALA A N 1
ATOM 1778 C CA . ALA A 1 221 ? 2.989 0.998 -7.718 1.00 89.25 221 ALA A CA 1
ATOM 1779 C C . ALA A 1 221 ? 4.237 0.318 -8.287 1.00 89.25 221 ALA A C 1
ATOM 1781 O O . ALA A 1 221 ? 4.585 0.562 -9.439 1.00 89.25 221 ALA A O 1
ATOM 1782 N N . MET A 1 222 ? 4.859 -0.596 -7.537 1.00 89.19 222 MET A N 1
ATOM 1783 C CA . MET A 1 222 ? 6.008 -1.374 -8.001 1.00 89.19 222 MET A CA 1
ATOM 1784 C C . MET A 1 222 ? 5.655 -2.221 -9.228 1.00 89.19 222 MET A C 1
ATOM 1786 O O . MET A 1 222 ? 6.428 -2.277 -10.183 1.00 89.19 222 MET A O 1
ATOM 1790 N N . TYR A 1 223 ? 4.463 -2.829 -9.246 1.00 90.81 223 TYR A N 1
ATOM 1791 C CA . TYR A 1 223 ? 3.966 -3.557 -10.414 1.00 90.81 223 TYR A CA 1
ATOM 1792 C C . TYR A 1 223 ? 3.825 -2.647 -11.642 1.00 90.81 223 TYR A C 1
ATOM 1794 O O . TYR A 1 223 ? 4.311 -2.987 -12.721 1.00 90.81 223 TYR A O 1
ATOM 1802 N N . PHE A 1 224 ? 3.197 -1.477 -11.496 1.00 87.62 224 PHE A N 1
ATOM 1803 C CA . PHE A 1 224 ? 3.027 -0.552 -12.619 1.00 87.62 224 PHE A CA 1
ATOM 1804 C C . PHE A 1 224 ? 4.350 0.076 -13.078 1.00 87.62 224 PHE A C 1
ATOM 1806 O O . PHE A 1 224 ? 4.557 0.239 -14.281 1.00 87.62 224 PHE A O 1
ATOM 1813 N N . ALA A 1 225 ? 5.270 0.362 -12.155 1.00 87.06 225 ALA A N 1
ATOM 1814 C CA . ALA A 1 225 ? 6.624 0.806 -12.469 1.00 87.06 225 ALA A CA 1
ATOM 1815 C C . ALA A 1 225 ? 7.392 -0.266 -13.261 1.00 87.06 225 ALA A C 1
ATOM 1817 O O . ALA A 1 225 ? 8.005 0.043 -14.286 1.00 87.06 225 ALA A O 1
ATOM 1818 N N . TRP A 1 226 ? 7.296 -1.534 -12.845 1.00 89.06 226 TRP A N 1
ATOM 1819 C CA . TRP A 1 226 ? 7.863 -2.665 -13.581 1.00 89.06 226 TRP A CA 1
ATOM 1820 C C . TRP A 1 226 ? 7.252 -2.804 -14.971 1.00 89.06 226 TRP A C 1
ATOM 1822 O O . TRP A 1 226 ? 7.978 -2.964 -15.947 1.00 89.06 226 TRP A O 1
ATOM 1832 N N . LEU A 1 227 ? 5.929 -2.691 -15.085 1.00 87.94 227 LEU A N 1
ATOM 1833 C CA . LEU A 1 227 ? 5.227 -2.788 -16.362 1.00 87.94 227 LEU A CA 1
ATOM 1834 C C . LEU A 1 227 ? 5.651 -1.672 -17.332 1.00 87.94 227 LEU A C 1
ATOM 1836 O O . LEU A 1 227 ? 5.901 -1.936 -18.510 1.00 87.94 227 LEU A O 1
ATOM 1840 N N . GLY A 1 228 ? 5.784 -0.434 -16.847 1.00 83.38 228 GLY A N 1
ATOM 1841 C CA . GLY A 1 228 ? 6.307 0.688 -17.633 1.00 83.38 228 GLY A CA 1
ATOM 1842 C C . GLY A 1 228 ? 7.759 0.468 -18.078 1.00 83.38 228 GLY A C 1
ATOM 1843 O O . GLY A 1 228 ? 8.119 0.712 -19.233 1.00 83.38 228 GLY A O 1
ATOM 1844 N N . PHE A 1 229 ? 8.600 -0.067 -17.191 1.00 84.94 229 PHE A N 1
ATOM 1845 C CA . PHE A 1 229 ? 9.971 -0.442 -17.536 1.00 84.94 229 PHE A CA 1
ATOM 1846 C C . PHE A 1 229 ? 10.023 -1.569 -18.577 1.00 84.94 229 PHE A C 1
ATOM 1848 O O . PHE A 1 229 ? 10.745 -1.470 -19.564 1.00 84.94 229 PHE A O 1
ATOM 1855 N N . TYR A 1 230 ? 9.224 -2.617 -18.401 1.00 86.81 230 TYR A N 1
ATOM 1856 C CA . TYR A 1 230 ? 9.165 -3.758 -19.307 1.00 86.81 230 TYR A CA 1
ATOM 1857 C C . TYR A 1 230 ? 8.708 -3.354 -20.712 1.00 86.81 230 TYR A C 1
ATOM 1859 O O . TYR A 1 230 ? 9.349 -3.702 -21.701 1.00 86.81 230 TYR A O 1
ATOM 1867 N N . THR A 1 231 ? 7.634 -2.572 -20.808 1.00 85.38 231 THR A N 1
ATOM 1868 C CA . THR A 1 231 ? 7.089 -2.113 -22.096 1.00 85.38 231 THR A CA 1
ATOM 1869 C C . THR A 1 231 ? 8.062 -1.209 -22.849 1.00 85.38 231 THR A C 1
ATOM 1871 O O . THR A 1 231 ? 8.244 -1.386 -24.052 1.00 85.38 231 THR A O 1
ATOM 1874 N N . SER A 1 232 ? 8.750 -0.296 -22.156 1.00 81.12 232 SER A N 1
ATOM 1875 C CA . SER A 1 232 ? 9.807 0.520 -22.771 1.00 81.12 232 SER A CA 1
ATOM 1876 C C . SER A 1 232 ? 11.029 -0.315 -23.173 1.00 81.12 232 SER A C 1
ATOM 1878 O O . SER A 1 232 ? 11.572 -0.121 -24.260 1.00 81.12 232 SER A O 1
ATOM 1880 N N . ALA A 1 233 ? 11.424 -1.304 -22.367 1.00 85.50 233 ALA A N 1
ATOM 1881 C CA . ALA A 1 233 ? 12.544 -2.186 -22.678 1.00 85.50 233 ALA A CA 1
ATOM 1882 C C . ALA A 1 233 ? 12.267 -3.151 -23.846 1.00 85.50 233 ALA A C 1
ATOM 1884 O O . ALA A 1 233 ? 13.200 -3.531 -24.549 1.00 85.50 233 ALA A O 1
ATOM 1885 N N . MET A 1 234 ? 11.007 -3.524 -24.097 1.00 87.38 234 MET A N 1
ATOM 1886 C CA . MET A 1 234 ? 10.604 -4.352 -25.246 1.00 87.38 234 MET A CA 1
ATOM 1887 C C . MET A 1 234 ? 10.803 -3.662 -26.600 1.00 87.38 234 MET A C 1
ATOM 1889 O O . MET A 1 234 ? 10.908 -4.338 -27.624 1.00 87.38 234 MET A O 1
ATOM 1893 N N . VAL A 1 235 ? 10.920 -2.332 -26.627 1.00 88.81 235 VAL A N 1
ATOM 1894 C CA . VAL A 1 235 ? 11.189 -1.589 -27.864 1.00 88.81 235 VAL A CA 1
ATOM 1895 C C . VAL A 1 235 ? 12.551 -1.975 -28.456 1.00 88.81 235 VAL A C 1
ATOM 1897 O O . VAL A 1 235 ? 12.665 -2.102 -29.673 1.00 88.81 235 VAL A O 1
ATOM 1900 N N . TYR A 1 236 ? 13.567 -2.242 -27.626 1.00 89.00 236 TYR A N 1
ATOM 1901 C CA . TYR A 1 236 ? 14.902 -2.632 -28.099 1.00 89.00 236 TYR A CA 1
ATOM 1902 C C . TYR A 1 236 ? 14.902 -3.941 -28.915 1.00 89.00 236 TYR A C 1
ATOM 1904 O O . TYR A 1 236 ? 15.323 -3.900 -30.075 1.00 89.00 236 TYR A O 1
ATOM 1912 N N . PRO A 1 237 ? 14.419 -5.091 -28.393 1.00 93.19 237 PRO A N 1
ATOM 1913 C CA . PRO A 1 237 ? 14.336 -6.322 -29.171 1.00 93.19 237 PRO A CA 1
ATOM 1914 C C . PRO A 1 237 ? 13.351 -6.214 -30.335 1.00 93.19 237 PRO A C 1
ATOM 1916 O O . PRO A 1 237 ? 13.614 -6.803 -31.380 1.00 93.19 237 PRO A O 1
ATOM 1919 N N . ALA A 1 238 ? 12.264 -5.443 -30.210 1.00 92.62 238 ALA A N 1
ATOM 1920 C CA . ALA A 1 238 ? 11.321 -5.243 -31.309 1.00 92.62 238 ALA A CA 1
ATOM 1921 C C . ALA A 1 238 ? 11.972 -4.527 -32.504 1.00 92.62 238 ALA A C 1
ATOM 1923 O O . ALA A 1 238 ? 11.857 -4.994 -33.637 1.00 92.62 238 ALA A O 1
ATOM 1924 N N . VAL A 1 239 ? 12.700 -3.431 -32.264 1.00 92.31 239 VAL A N 1
ATOM 1925 C CA . VAL A 1 239 ? 13.404 -2.685 -33.319 1.00 92.31 239 VAL A CA 1
ATOM 1926 C C . VAL A 1 239 ? 14.555 -3.514 -33.889 1.00 92.31 239 VAL A C 1
ATOM 1928 O O . VAL A 1 239 ? 14.656 -3.657 -35.105 1.00 92.31 239 VAL A O 1
ATOM 1931 N N . PHE A 1 240 ? 15.390 -4.112 -33.034 1.00 93.44 240 PHE A N 1
ATOM 1932 C CA . PHE A 1 240 ? 16.529 -4.918 -33.480 1.00 93.44 240 PHE A CA 1
ATOM 1933 C C . PHE A 1 240 ? 16.092 -6.159 -34.273 1.00 93.44 240 PHE A C 1
ATOM 1935 O O . PHE A 1 240 ? 16.629 -6.434 -35.345 1.00 93.44 240 PHE A O 1
ATOM 1942 N N . GLY A 1 241 ? 15.068 -6.868 -33.792 1.00 93.19 241 GLY A N 1
ATOM 1943 C CA . GLY A 1 241 ? 14.477 -8.012 -34.482 1.00 93.19 241 GLY A CA 1
ATOM 1944 C C . GLY A 1 241 ? 13.840 -7.625 -35.815 1.00 93.19 241 GLY A C 1
ATOM 1945 O O . GLY A 1 241 ? 14.053 -8.316 -36.807 1.00 93.19 241 GLY A O 1
ATOM 1946 N N . SER A 1 242 ? 13.136 -6.488 -35.876 1.00 91.38 242 SER A N 1
ATOM 1947 C CA . SER A 1 242 ? 12.556 -5.980 -37.130 1.00 91.38 242 SER A CA 1
ATOM 1948 C C . SER A 1 242 ? 13.631 -5.659 -38.170 1.00 91.38 242 SER A C 1
ATOM 1950 O O . SER A 1 242 ? 13.464 -5.980 -39.343 1.00 91.38 242 SER A O 1
ATOM 1952 N N . ILE A 1 243 ? 14.759 -5.075 -37.748 1.00 90.88 243 ILE A N 1
ATOM 1953 C CA . ILE A 1 243 ? 15.900 -4.806 -38.633 1.00 90.88 243 ILE A CA 1
ATOM 1954 C C . ILE A 1 243 ? 16.466 -6.124 -39.176 1.00 90.88 243 ILE A C 1
ATOM 1956 O O . ILE A 1 243 ? 16.570 -6.281 -40.391 1.00 90.88 243 ILE A O 1
ATOM 1960 N N . LEU A 1 244 ? 16.771 -7.099 -38.313 1.00 90.44 244 LEU A N 1
ATOM 1961 C CA . LEU A 1 244 ? 17.305 -8.400 -38.743 1.00 90.44 244 LEU A CA 1
ATOM 1962 C C . LEU A 1 244 ? 16.340 -9.176 -39.651 1.00 90.44 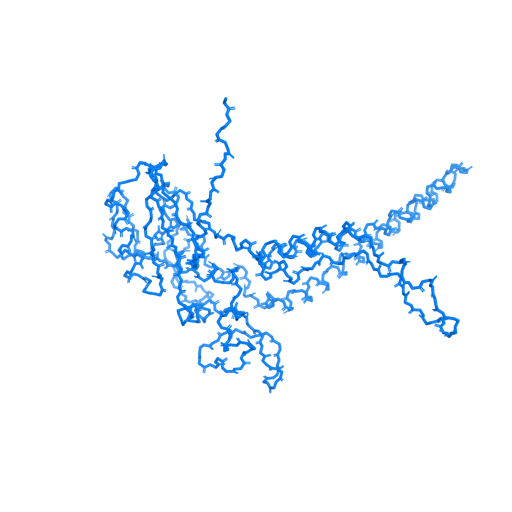244 LEU A C 1
ATOM 1964 O O . LEU A 1 244 ? 16.783 -9.830 -40.596 1.00 90.44 244 LEU A O 1
ATOM 1968 N N . TYR A 1 245 ? 15.032 -9.061 -39.415 1.00 88.19 245 TYR A N 1
ATOM 1969 C CA . TYR A 1 245 ? 14.010 -9.691 -40.247 1.00 88.19 245 TYR A CA 1
ATOM 1970 C C . TYR A 1 245 ? 14.115 -9.245 -41.714 1.00 88.19 245 TYR A C 1
ATOM 1972 O O . TYR A 1 245 ? 14.078 -10.082 -42.610 1.00 88.19 245 TYR A O 1
ATOM 1980 N N . THR A 1 246 ? 14.364 -7.955 -41.975 1.00 86.50 246 THR A N 1
ATOM 1981 C CA . THR A 1 246 ? 14.535 -7.456 -43.355 1.00 86.50 246 THR A CA 1
ATOM 1982 C C . THR A 1 246 ? 15.765 -8.024 -44.075 1.00 86.50 246 THR A C 1
ATOM 1984 O O . THR A 1 246 ? 15.740 -8.184 -45.291 1.00 86.50 246 THR A O 1
ATOM 1987 N N . PHE A 1 247 ? 16.827 -8.384 -43.345 1.00 82.12 247 PHE A N 1
ATOM 1988 C CA . PHE A 1 247 ? 18.048 -8.978 -43.913 1.00 82.12 247 PHE A CA 1
ATOM 1989 C C . PHE A 1 247 ? 17.946 -10.496 -44.141 1.00 82.12 247 PHE A C 1
ATOM 1991 O O . PHE A 1 247 ? 18.737 -11.064 -44.901 1.00 82.12 247 PHE A O 1
ATOM 1998 N N . THR A 1 248 ? 16.954 -11.143 -43.526 1.00 79.88 248 THR A N 1
ATOM 1999 C CA . THR A 1 248 ? 16.739 -12.601 -43.567 1.00 79.88 248 THR A CA 1
ATOM 2000 C C . THR A 1 248 ? 16.202 -13.073 -44.932 1.00 79.88 248 THR A C 1
ATOM 2002 O O . THR A 1 248 ? 16.374 -14.235 -45.296 1.00 79.88 248 THR A O 1
ATOM 2005 N N . GLU A 1 249 ? 15.611 -12.174 -45.727 1.00 71.56 249 GLU A N 1
ATOM 2006 C CA . GLU A 1 249 ? 15.034 -12.456 -47.058 1.00 71.56 249 GLU A CA 1
ATOM 2007 C C . GLU A 1 249 ? 16.078 -12.743 -48.157 1.00 71.56 249 GLU A C 1
ATOM 2009 O O . GLU A 1 249 ? 15.714 -13.121 -49.267 1.00 71.56 249 GLU A O 1
ATOM 2014 N N . SER A 1 250 ? 17.370 -12.548 -47.881 1.00 70.06 250 SER A N 1
ATOM 2015 C CA . SER A 1 250 ? 18.416 -12.560 -48.913 1.00 70.06 250 SER A CA 1
ATOM 2016 C C . SER A 1 250 ? 18.945 -13.953 -49.286 1.00 70.06 250 SER A C 1
ATOM 2018 O O . SER A 1 250 ? 19.031 -14.231 -50.474 1.00 70.06 250 SER A O 1
ATOM 2020 N N . ASP A 1 251 ? 19.289 -14.820 -48.320 1.00 81.38 251 ASP A N 1
ATOM 2021 C CA . ASP A 1 251 ? 19.892 -16.150 -48.560 1.00 81.38 251 ASP A CA 1
ATOM 2022 C C . ASP A 1 251 ? 19.868 -17.048 -47.300 1.00 81.38 251 ASP A C 1
ATOM 2024 O O . ASP A 1 251 ? 19.909 -16.541 -46.180 1.00 81.38 251 ASP A O 1
ATOM 2028 N N . GLN A 1 252 ? 19.911 -18.384 -47.454 1.00 80.38 252 GLN A N 1
ATOM 2029 C CA . GLN A 1 252 ? 19.930 -19.360 -46.337 1.00 80.38 252 GLN A CA 1
ATOM 2030 C C . GLN A 1 252 ? 21.109 -19.150 -45.366 1.00 80.38 252 GLN A C 1
ATOM 2032 O O . GLN A 1 252 ? 20.954 -19.287 -44.155 1.00 80.38 252 GLN A O 1
ATOM 2037 N N . THR A 1 253 ? 22.281 -18.772 -45.883 1.00 82.69 253 THR A N 1
ATOM 2038 C CA . THR A 1 253 ? 23.469 -18.459 -45.070 1.00 82.69 253 THR A CA 1
ATOM 2039 C C . THR A 1 253 ? 23.295 -17.175 -44.255 1.00 82.69 253 THR A C 1
ATOM 2041 O O . THR A 1 253 ? 23.805 -17.089 -43.139 1.00 82.69 253 THR A O 1
ATOM 2044 N N . SER A 1 254 ? 22.549 -16.193 -44.775 1.00 84.06 254 SER A N 1
ATOM 2045 C CA . SER A 1 254 ? 22.189 -14.967 -44.051 1.00 84.06 254 SER A CA 1
ATOM 2046 C C . SER A 1 254 ? 21.265 -15.285 -42.874 1.00 84.06 254 SER A C 1
ATOM 2048 O O . SER A 1 254 ? 21.475 -14.766 -41.780 1.00 84.06 254 SER A O 1
ATOM 2050 N N . GLN A 1 255 ? 20.313 -16.211 -43.048 1.00 85.56 255 GLN A N 1
ATOM 2051 C CA . GLN A 1 255 ? 19.389 -16.615 -41.978 1.00 85.56 255 GLN A CA 1
ATOM 2052 C C . GLN A 1 255 ? 20.128 -17.205 -40.773 1.00 85.56 255 GLN A C 1
ATOM 2054 O O . GLN A 1 255 ? 19.904 -16.772 -39.642 1.00 85.56 255 GLN A O 1
ATOM 2059 N N . ASP A 1 256 ? 21.058 -18.134 -41.014 1.00 89.00 256 ASP A N 1
ATOM 2060 C CA . ASP A 1 256 ? 21.841 -18.769 -39.949 1.00 89.00 256 ASP A CA 1
ATOM 2061 C C . ASP A 1 256 ? 22.687 -17.736 -39.182 1.00 89.00 256 ASP A C 1
ATOM 2063 O O . ASP A 1 256 ? 22.719 -17.732 -37.947 1.00 89.00 256 ASP A O 1
ATOM 2067 N N . ILE A 1 257 ? 23.324 -16.804 -39.901 1.00 89.62 257 ILE A N 1
ATOM 2068 C CA . ILE A 1 257 ? 24.116 -15.719 -39.304 1.00 89.62 257 ILE A CA 1
ATOM 2069 C C . ILE A 1 257 ? 23.219 -14.767 -38.492 1.00 89.62 257 ILE A C 1
ATOM 2071 O O . ILE A 1 257 ? 23.550 -14.435 -37.349 1.00 89.62 257 ILE A O 1
ATOM 2075 N N . CYS A 1 258 ? 22.065 -14.358 -39.032 1.00 89.44 258 CYS A N 1
ATOM 2076 C CA . CYS A 1 258 ? 21.091 -13.509 -38.343 1.00 89.44 258 CYS A CA 1
ATOM 2077 C C . CYS A 1 258 ? 20.562 -14.164 -37.059 1.00 89.44 258 CYS A C 1
ATOM 2079 O O . CYS A 1 258 ? 20.455 -13.486 -36.035 1.00 89.44 258 CYS A O 1
ATOM 2081 N N . CYS A 1 259 ? 20.293 -15.474 -37.071 1.00 89.94 259 CYS A N 1
ATOM 2082 C CA . CYS A 1 259 ? 19.872 -16.219 -35.885 1.00 89.94 259 CYS A CA 1
ATOM 2083 C C . CYS A 1 259 ? 20.929 -16.192 -34.772 1.00 89.94 259 CYS A C 1
ATOM 2085 O O . CYS A 1 259 ? 20.586 -15.941 -33.615 1.00 89.94 259 CYS A O 1
ATOM 2087 N N . VAL A 1 260 ? 22.210 -16.399 -35.100 1.00 94.25 260 VAL A N 1
ATOM 2088 C CA . VAL A 1 260 ? 23.304 -16.348 -34.112 1.00 94.25 260 VAL A CA 1
ATOM 2089 C C . VAL A 1 260 ? 23.445 -14.943 -33.521 1.00 94.25 260 VAL A C 1
ATOM 2091 O O . VAL A 1 260 ? 23.545 -14.793 -32.301 1.00 94.25 260 VAL A O 1
ATOM 2094 N N . ILE A 1 261 ? 23.392 -13.905 -34.361 1.00 93.56 261 ILE A N 1
ATOM 2095 C CA . ILE A 1 261 ? 23.461 -12.504 -33.917 1.00 93.56 261 ILE A CA 1
ATOM 2096 C C . ILE A 1 261 ? 22.279 -12.168 -32.998 1.00 93.56 261 ILE A C 1
ATOM 2098 O O . ILE A 1 261 ? 22.470 -11.573 -31.935 1.00 93.56 261 ILE A O 1
ATOM 2102 N N . PHE A 1 262 ? 21.065 -12.585 -33.364 1.00 93.06 262 PHE A N 1
ATOM 2103 C CA . PHE A 1 262 ? 19.872 -12.378 -32.548 1.00 93.06 262 PHE A CA 1
ATOM 2104 C C . PHE A 1 262 ? 19.962 -13.107 -31.203 1.00 93.06 262 PHE A C 1
ATOM 2106 O O . PHE A 1 262 ? 19.602 -12.537 -30.173 1.00 93.06 262 PHE A O 1
ATOM 2113 N N . ALA A 1 263 ? 20.477 -14.338 -31.174 1.00 94.69 263 ALA A N 1
ATOM 2114 C CA . ALA A 1 263 ? 20.653 -15.093 -29.936 1.00 94.69 263 ALA A CA 1
ATOM 2115 C C . ALA A 1 263 ? 21.632 -14.396 -28.975 1.00 94.69 263 ALA A C 1
ATOM 2117 O O . ALA A 1 263 ? 21.306 -14.202 -27.804 1.00 94.69 263 ALA A O 1
ATOM 2118 N N . ILE A 1 264 ? 22.792 -13.953 -29.475 1.00 96.31 264 ILE A N 1
ATOM 2119 C CA . ILE A 1 264 ? 23.783 -13.212 -28.675 1.00 96.31 264 ILE A CA 1
ATOM 2120 C C . ILE A 1 264 ? 23.173 -11.915 -28.137 1.00 96.31 264 ILE A C 1
ATOM 2122 O O . ILE A 1 264 ? 23.299 -11.619 -26.947 1.00 96.31 264 ILE A O 1
ATOM 2126 N N . PHE A 1 265 ? 22.464 -11.169 -28.988 1.00 95.94 265 PHE A N 1
ATOM 2127 C CA . PHE A 1 265 ? 21.764 -9.959 -28.574 1.00 95.94 265 PHE A CA 1
ATOM 2128 C C . PHE A 1 265 ? 20.748 -10.234 -27.459 1.00 95.94 265 PHE A C 1
ATOM 2130 O O . PHE A 1 265 ? 20.763 -9.524 -26.462 1.00 95.94 265 PHE A O 1
ATOM 2137 N N . ASN A 1 266 ? 19.902 -11.265 -27.575 1.00 94.56 266 ASN A N 1
ATOM 2138 C CA . ASN A 1 266 ? 18.897 -11.581 -26.551 1.00 94.56 266 ASN A CA 1
ATOM 2139 C C . ASN A 1 266 ? 19.526 -11.932 -25.201 1.00 94.56 266 ASN A C 1
ATOM 2141 O O . ASN A 1 266 ? 19.014 -11.521 -24.160 1.00 94.56 266 ASN A O 1
ATOM 2145 N N . VAL A 1 267 ? 20.643 -12.663 -25.201 1.00 96.50 267 VAL A N 1
ATOM 2146 C CA . VAL A 1 267 ? 21.370 -12.979 -23.964 1.00 96.50 267 VAL A CA 1
ATOM 2147 C C . VAL A 1 267 ? 21.899 -11.696 -23.322 1.00 96.50 267 VAL A C 1
ATOM 2149 O O . VAL A 1 267 ? 21.636 -11.444 -22.149 1.00 96.50 267 VAL A O 1
ATOM 2152 N N . ILE A 1 268 ? 22.570 -10.833 -24.088 1.00 95.62 268 ILE A N 1
ATOM 2153 C CA . ILE A 1 268 ? 23.096 -9.565 -23.562 1.00 95.62 268 ILE A CA 1
ATOM 2154 C C . ILE A 1 268 ? 21.951 -8.665 -23.082 1.00 95.62 268 ILE A C 1
ATOM 2156 O O . ILE A 1 268 ? 21.960 -8.199 -21.946 1.00 95.62 268 ILE A O 1
ATOM 2160 N N . TRP A 1 269 ? 20.931 -8.462 -23.910 1.00 94.88 269 TRP A N 1
ATOM 2161 C CA . TRP A 1 269 ? 19.790 -7.611 -23.594 1.00 94.88 269 TRP A CA 1
ATOM 2162 C C . TRP A 1 269 ? 19.036 -8.101 -22.350 1.00 94.88 269 TRP A C 1
ATOM 2164 O O . TRP A 1 269 ? 18.755 -7.296 -21.468 1.00 94.88 269 TRP A O 1
ATOM 2174 N N . SER A 1 270 ? 18.771 -9.405 -22.221 1.00 94.06 270 SER A N 1
ATOM 2175 C CA . SER A 1 270 ? 18.073 -9.954 -21.048 1.00 94.06 270 SER A CA 1
ATOM 2176 C C . SER A 1 270 ? 18.877 -9.789 -19.756 1.00 94.06 270 SER A C 1
ATOM 2178 O O . SER A 1 270 ? 18.305 -9.444 -18.722 1.00 94.06 270 SER A O 1
ATOM 2180 N N . THR A 1 271 ? 20.202 -9.964 -19.805 1.00 95.12 271 THR A N 1
ATOM 2181 C CA . THR A 1 271 ? 21.064 -9.720 -18.635 1.00 95.12 271 THR A CA 1
ATOM 2182 C C . THR A 1 271 ? 21.074 -8.246 -18.230 1.00 95.12 271 THR A C 1
ATOM 2184 O O . THR A 1 271 ? 20.865 -7.942 -17.056 1.00 95.12 271 THR A O 1
ATOM 2187 N N . LEU A 1 272 ? 21.222 -7.323 -19.189 1.00 92.56 272 LEU A N 1
ATOM 2188 C CA . LEU A 1 272 ? 21.168 -5.881 -18.929 1.00 92.56 272 LEU A CA 1
ATOM 2189 C C . LEU A 1 272 ? 19.797 -5.448 -18.399 1.00 92.56 272 LEU A C 1
ATOM 2191 O O . LEU A 1 272 ? 19.733 -4.669 -17.453 1.00 92.56 272 LEU A O 1
ATOM 2195 N N . PHE A 1 273 ? 18.713 -5.988 -18.959 1.00 90.75 273 PHE A N 1
ATOM 2196 C CA . PHE A 1 273 ? 17.343 -5.723 -18.522 1.00 90.75 273 PHE A CA 1
ATOM 2197 C C . 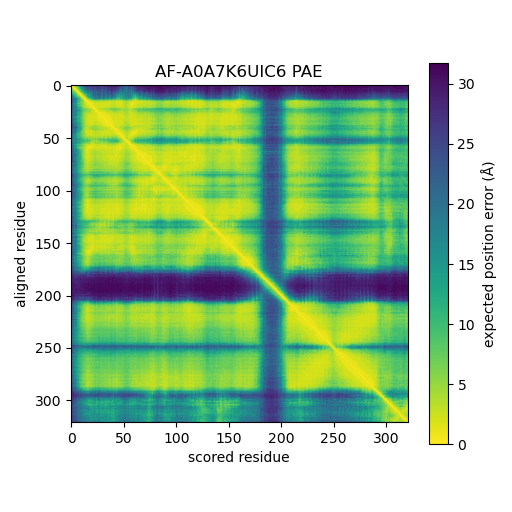PHE A 1 273 ? 17.132 -6.086 -17.047 1.00 90.75 273 PHE A C 1
ATOM 2199 O O . PHE A 1 273 ? 16.587 -5.288 -16.283 1.00 90.75 273 PHE A O 1
ATOM 2206 N N . LEU A 1 274 ? 17.584 -7.273 -16.631 1.00 92.75 274 LEU A N 1
ATOM 2207 C CA . LEU A 1 274 ? 17.443 -7.724 -15.247 1.00 92.75 274 LEU A CA 1
ATOM 2208 C C . LEU A 1 274 ? 18.292 -6.894 -14.279 1.00 92.75 274 LEU A C 1
ATOM 2210 O O . LEU A 1 274 ? 17.802 -6.520 -13.215 1.00 92.75 274 LEU A O 1
ATOM 2214 N N . GLU A 1 275 ? 19.539 -6.586 -14.634 1.00 92.81 275 GLU A N 1
ATOM 2215 C CA . GLU A 1 275 ? 20.415 -5.767 -13.787 1.00 92.81 275 GLU A CA 1
ATOM 2216 C C . GLU A 1 275 ? 19.922 -4.320 -13.671 1.00 92.81 275 GLU A C 1
ATOM 2218 O O . GLU A 1 275 ? 19.922 -3.731 -12.586 1.00 92.81 275 GLU A O 1
ATOM 2223 N N . GLU A 1 276 ? 19.415 -3.750 -14.763 1.00 89.19 276 GLU A N 1
ATOM 2224 C CA . GLU A 1 276 ? 18.827 -2.418 -14.742 1.00 89.19 276 GLU A CA 1
ATOM 2225 C C . GLU A 1 276 ? 17.541 -2.377 -13.907 1.00 89.19 276 GLU A C 1
ATOM 2227 O O . GLU A 1 276 ? 17.359 -1.437 -13.127 1.00 89.19 276 GLU A O 1
ATOM 2232 N N . TRP A 1 277 ? 16.692 -3.408 -13.995 1.00 90.81 277 TRP A N 1
ATOM 2233 C CA . TRP A 1 277 ? 15.518 -3.513 -13.131 1.00 90.81 277 TRP A CA 1
ATOM 2234 C C . TRP A 1 277 ? 15.900 -3.608 -11.657 1.00 90.81 277 TRP A C 1
ATOM 2236 O O . TRP A 1 277 ? 15.311 -2.901 -10.848 1.00 90.81 277 TRP A O 1
ATOM 2246 N N . LYS A 1 278 ? 16.897 -4.422 -11.288 1.00 90.38 278 LYS A N 1
ATOM 2247 C CA . LYS A 1 278 ? 17.354 -4.519 -9.889 1.00 90.38 278 LYS A CA 1
ATOM 2248 C C . LYS A 1 278 ? 17.757 -3.153 -9.337 1.00 90.38 278 LYS A C 1
ATOM 2250 O O . LYS A 1 278 ? 17.349 -2.793 -8.235 1.00 90.38 278 LYS A O 1
ATOM 2255 N N . ARG A 1 279 ? 18.510 -2.368 -10.116 1.00 89.81 279 ARG A N 1
ATOM 2256 C CA . ARG A 1 279 ? 18.936 -1.020 -9.715 1.00 89.81 279 ARG A CA 1
ATOM 2257 C C . ARG A 1 279 ? 17.756 -0.053 -9.589 1.00 89.81 279 ARG A C 1
ATOM 2259 O O . ARG A 1 279 ? 17.650 0.634 -8.579 1.00 89.81 279 ARG A O 1
ATOM 2266 N N . ARG A 1 280 ? 16.862 -0.010 -10.584 1.00 87.50 280 ARG A N 1
ATOM 2267 C CA . ARG A 1 280 ? 15.674 0.867 -10.561 1.00 87.50 280 ARG A CA 1
ATOM 2268 C C . ARG A 1 280 ? 14.689 0.466 -9.461 1.00 87.50 280 ARG A C 1
ATOM 2270 O O . ARG A 1 280 ? 14.148 1.326 -8.780 1.00 87.50 280 ARG A 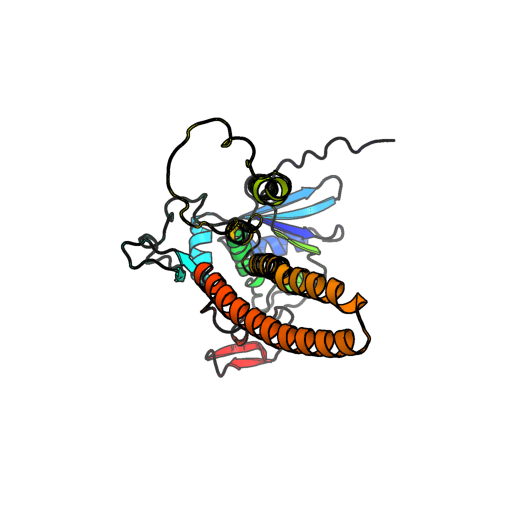O 1
ATOM 2277 N N . GLY A 1 281 ? 14.488 -0.832 -9.251 1.00 88.88 281 GLY A N 1
ATOM 2278 C CA . GLY A 1 281 ? 13.648 -1.373 -8.185 1.00 88.88 281 GLY A CA 1
ATOM 2279 C C . GLY A 1 281 ? 14.163 -0.989 -6.799 1.00 88.88 281 GLY A C 1
ATOM 2280 O O . GLY A 1 281 ? 13.370 -0.582 -5.956 1.00 88.88 281 GLY A O 1
ATOM 2281 N N . ALA A 1 282 ? 15.484 -1.027 -6.584 1.00 88.38 282 ALA A N 1
ATOM 2282 C CA . ALA A 1 282 ? 16.100 -0.543 -5.348 1.00 88.38 282 ALA A CA 1
ATOM 2283 C C . ALA A 1 282 ? 15.930 0.976 -5.163 1.00 88.38 282 ALA A C 1
ATOM 2285 O O . ALA A 1 282 ? 15.647 1.425 -4.056 1.00 88.38 282 ALA A O 1
ATOM 2286 N N . GLU A 1 283 ? 16.044 1.765 -6.237 1.00 87.88 283 GLU A N 1
ATOM 2287 C CA . GLU A 1 283 ? 15.785 3.211 -6.198 1.00 87.88 283 GLU A CA 1
ATOM 2288 C C . GLU A 1 283 ? 14.334 3.517 -5.790 1.00 87.88 283 GLU A C 1
ATOM 2290 O O . GLU A 1 283 ? 14.111 4.343 -4.906 1.00 87.88 283 GLU A O 1
ATOM 2295 N N . PHE A 1 284 ? 13.349 2.830 -6.377 1.00 88.31 284 PHE A N 1
ATOM 2296 C CA . PHE A 1 284 ? 11.941 2.974 -5.989 1.00 88.31 284 PHE A CA 1
ATOM 2297 C C . PHE A 1 284 ? 11.687 2.513 -4.551 1.00 88.31 284 PHE A C 1
ATOM 2299 O O . PHE A 1 284 ? 11.025 3.216 -3.792 1.00 88.31 284 PHE A O 1
ATOM 2306 N N . ALA A 1 285 ? 12.254 1.374 -4.143 1.00 87.38 285 ALA A N 1
ATOM 2307 C CA . ALA A 1 285 ? 12.130 0.883 -2.773 1.00 87.38 285 ALA A CA 1
ATOM 2308 C C . ALA A 1 285 ? 12.735 1.862 -1.753 1.00 87.38 285 ALA A C 1
ATOM 2310 O O . ALA A 1 285 ? 12.171 2.048 -0.676 1.00 87.38 285 ALA A O 1
ATOM 2311 N N . TYR A 1 286 ? 13.847 2.521 -2.095 1.00 85.38 286 TYR A N 1
ATOM 2312 C CA . TYR A 1 286 ? 14.449 3.566 -1.270 1.00 85.38 286 TYR A CA 1
ATOM 2313 C C . TYR A 1 286 ? 13.556 4.809 -1.188 1.00 85.38 286 TYR A C 1
ATOM 2315 O O . TYR A 1 286 ? 13.225 5.249 -0.088 1.00 85.38 286 TYR A O 1
ATOM 2323 N N . LYS A 1 287 ? 13.110 5.338 -2.338 1.00 85.50 287 LYS A N 1
ATOM 2324 C CA . LYS A 1 287 ? 12.232 6.519 -2.407 1.00 85.50 287 LYS A CA 1
ATOM 2325 C C . LYS A 1 287 ? 10.937 6.326 -1.623 1.00 85.50 287 LYS A C 1
ATOM 2327 O O . LYS A 1 287 ? 10.514 7.231 -0.917 1.00 85.50 287 LYS A O 1
ATOM 2332 N N . TRP A 1 288 ? 10.338 5.141 -1.708 1.00 86.38 288 TRP A N 1
ATOM 2333 C CA . TRP A 1 288 ? 9.102 4.811 -1.000 1.00 86.38 288 TRP A CA 1
ATOM 2334 C C . TRP A 1 288 ? 9.330 4.266 0.420 1.00 86.38 288 TRP A C 1
ATOM 2336 O O . TRP A 1 288 ? 8.385 3.813 1.058 1.00 86.38 288 TRP A O 1
ATOM 2346 N N . GLY A 1 289 ? 10.569 4.267 0.927 1.00 82.62 289 GLY A N 1
ATOM 2347 C CA . GLY A 1 289 ? 10.874 3.858 2.301 1.00 82.62 289 GLY A CA 1
ATOM 2348 C C . GLY A 1 289 ? 10.612 2.377 2.607 1.00 82.62 289 GLY A C 1
ATOM 2349 O O . GLY A 1 289 ? 10.408 2.021 3.763 1.00 82.62 289 GLY A O 1
ATOM 2350 N N . THR A 1 290 ? 10.614 1.499 1.602 1.00 82.12 290 THR A N 1
ATOM 2351 C CA . THR A 1 290 ? 10.405 0.047 1.776 1.00 82.12 290 THR A CA 1
ATOM 2352 C C . THR A 1 290 ? 11.686 -0.782 1.684 1.00 82.12 290 THR A C 1
ATOM 2354 O O . THR A 1 290 ? 11.647 -1.984 1.943 1.00 82.12 290 THR A O 1
ATOM 2357 N N . LEU A 1 291 ? 12.828 -0.159 1.367 1.00 75.81 291 LEU A N 1
ATOM 2358 C CA . LEU A 1 291 ? 14.112 -0.852 1.201 1.00 75.81 291 LEU A CA 1
ATOM 2359 C C . LEU A 1 291 ? 14.571 -1.590 2.471 1.00 75.81 291 LEU A C 1
ATOM 2361 O O . LEU A 1 291 ? 14.956 -2.751 2.389 1.00 75.81 291 LEU A O 1
ATOM 2365 N N . ASP A 1 292 ? 14.482 -0.936 3.631 1.00 65.31 292 ASP A N 1
ATOM 2366 C CA . ASP A 1 292 ? 14.960 -1.472 4.917 1.00 65.31 292 ASP A CA 1
ATOM 2367 C C . ASP A 1 292 ? 13.831 -2.090 5.752 1.00 65.31 292 ASP A C 1
ATOM 2369 O O . ASP A 1 292 ? 13.898 -2.112 6.986 1.00 65.31 292 ASP A O 1
ATOM 2373 N N . THR A 1 293 ? 12.705 -2.453 5.131 1.00 64.88 293 THR A N 1
ATOM 2374 C CA . THR A 1 293 ? 11.610 -3.093 5.876 1.00 64.88 293 THR A CA 1
ATOM 2375 C C . THR A 1 293 ? 12.139 -4.438 6.366 1.00 64.88 293 THR A C 1
ATOM 2377 O O . THR A 1 293 ? 12.728 -5.157 5.552 1.00 64.88 293 THR A O 1
ATOM 2380 N N . PRO A 1 294 ? 12.026 -4.766 7.670 1.00 56.00 294 PRO A N 1
ATOM 2381 C CA . PRO A 1 294 ? 12.501 -6.045 8.181 1.00 56.00 294 PRO A CA 1
ATOM 2382 C C . PRO A 1 294 ? 11.964 -7.169 7.293 1.00 56.00 294 PRO A C 1
ATOM 2384 O O . PRO A 1 294 ? 10.816 -7.112 6.853 1.00 56.00 294 PRO A O 1
ATOM 2387 N N . ALA A 1 295 ? 12.827 -8.134 6.959 1.00 49.31 295 ALA A N 1
ATOM 2388 C CA . ALA A 1 295 ? 12.485 -9.204 6.030 1.00 49.31 295 ALA A CA 1
ATOM 2389 C C . ALA A 1 295 ? 11.144 -9.843 6.422 1.00 49.31 295 ALA A C 1
ATOM 2391 O O . ALA A 1 295 ? 10.888 -10.019 7.611 1.00 49.31 295 ALA A O 1
ATOM 2392 N N . GLU A 1 296 ? 10.341 -10.231 5.426 1.00 50.00 296 GLU A N 1
ATOM 2393 C CA . GLU A 1 296 ? 9.000 -10.846 5.539 1.00 50.00 296 GLU A CA 1
ATOM 2394 C C . GLU A 1 296 ? 8.923 -11.970 6.604 1.00 50.00 296 GLU A C 1
ATOM 2396 O O . GLU A 1 296 ? 7.868 -12.264 7.148 1.00 50.00 296 GLU A O 1
ATOM 2401 N N . SER A 1 297 ? 10.067 -12.550 6.987 1.00 43.78 297 SER A N 1
ATOM 2402 C CA . SER A 1 297 ? 10.247 -13.456 8.130 1.00 43.78 297 SER A CA 1
ATOM 2403 C C . SER A 1 297 ? 9.960 -12.877 9.529 1.00 43.78 297 SER A C 1
ATOM 2405 O O . SER A 1 297 ? 9.924 -13.655 10.477 1.00 43.78 297 SER A O 1
ATOM 2407 N N . ILE A 1 298 ? 9.828 -11.555 9.687 1.00 52.91 298 ILE A N 1
ATOM 2408 C CA . ILE A 1 298 ? 9.477 -10.870 10.950 1.00 52.91 298 ILE A CA 1
ATOM 2409 C C . ILE A 1 298 ? 8.006 -10.397 10.922 1.00 52.91 298 ILE A C 1
ATOM 2411 O O . ILE A 1 298 ? 7.502 -9.892 11.922 1.00 52.91 298 ILE A O 1
ATOM 2415 N N . GLU A 1 299 ? 7.289 -10.566 9.802 1.00 59.56 299 GLU A N 1
ATOM 2416 C CA . GLU A 1 299 ? 5.857 -10.258 9.757 1.00 59.56 299 GLU A CA 1
ATOM 2417 C C . GLU A 1 299 ? 5.079 -11.168 10.714 1.00 59.56 299 GLU A C 1
ATOM 2419 O O . GLU A 1 299 ? 5.376 -12.358 10.860 1.00 59.56 299 GLU A O 1
ATOM 2424 N N . GLU A 1 300 ? 4.062 -10.596 11.364 1.00 61.34 300 GLU A N 1
ATOM 2425 C CA . GLU A 1 300 ? 3.187 -11.353 12.248 1.00 61.34 300 GLU A CA 1
ATOM 2426 C C . GLU A 1 300 ? 2.608 -12.573 11.511 1.00 61.34 300 GLU A C 1
ATOM 2428 O O . GLU A 1 300 ? 2.215 -12.476 10.339 1.00 61.34 300 GLU A O 1
ATOM 2433 N N . PRO A 1 301 ? 2.526 -13.740 12.177 1.00 65.25 301 PRO A N 1
ATOM 2434 C CA . PRO A 1 301 ? 1.967 -14.926 11.558 1.00 65.25 301 PRO A CA 1
ATOM 2435 C C . PRO A 1 301 ? 0.562 -14.613 11.052 1.00 65.25 301 PRO A C 1
ATOM 2437 O O . PRO A 1 301 ? -0.232 -13.971 11.743 1.00 65.25 301 PRO A O 1
ATOM 2440 N N . ARG A 1 302 ? 0.247 -15.097 9.840 1.00 68.56 302 ARG A N 1
ATOM 2441 C CA . ARG A 1 302 ? -1.071 -14.897 9.220 1.00 68.56 302 ARG A CA 1
ATOM 2442 C C . ARG A 1 302 ? -2.170 -15.122 10.268 1.00 68.56 302 ARG A C 1
ATOM 2444 O O . ARG A 1 302 ? -2.106 -16.122 10.980 1.00 68.56 302 ARG A O 1
ATOM 2451 N N . PRO A 1 303 ? -3.221 -14.298 10.338 1.00 64.62 303 PRO A N 1
ATOM 2452 C CA . PRO A 1 303 ? -4.191 -14.402 11.428 1.00 64.62 303 PRO A CA 1
ATOM 2453 C C . PRO A 1 303 ? -4.909 -15.756 11.574 1.00 64.62 303 PRO A C 1
ATOM 2455 O O . PRO A 1 303 ? -5.458 -16.069 12.625 1.00 64.62 303 PRO A O 1
ATOM 2458 N N . GLN A 1 304 ? -4.919 -16.568 10.513 1.00 66.00 304 GLN A N 1
ATOM 2459 C CA . GLN A 1 304 ? -5.479 -17.926 10.495 1.00 66.00 304 GLN A CA 1
ATOM 2460 C C . GLN A 1 304 ? -4.454 -19.012 10.866 1.00 66.00 304 GLN A C 1
ATOM 2462 O O . GLN A 1 304 ? -4.757 -20.206 10.811 1.00 66.00 304 GLN A O 1
ATOM 2467 N N . PHE A 1 305 ? -3.216 -18.631 11.172 1.00 73.50 305 PHE A N 1
ATOM 2468 C CA . PHE A 1 305 ? -2.187 -19.550 11.622 1.00 73.50 305 PHE A CA 1
ATOM 2469 C C . PHE A 1 305 ? -2.570 -20.092 12.995 1.00 73.50 305 PHE A C 1
ATOM 2471 O O . PHE A 1 305 ? -2.884 -19.345 13.917 1.00 73.50 305 PHE A O 1
ATOM 2478 N N . ARG A 1 306 ? -2.560 -21.417 13.119 1.00 68.88 306 ARG A N 1
ATOM 2479 C CA . ARG A 1 306 ? -2.804 -22.108 14.380 1.00 68.88 306 ARG A CA 1
ATOM 2480 C C . ARG A 1 306 ? -1.522 -22.824 14.754 1.00 68.88 306 ARG A C 1
ATOM 2482 O O . ARG A 1 306 ? -1.082 -23.691 14.005 1.00 68.88 306 ARG A O 1
ATOM 2489 N N . GLY A 1 307 ? -0.966 -22.450 15.897 1.00 72.88 307 GLY A N 1
ATOM 2490 C CA . GLY A 1 307 ? 0.284 -22.986 16.410 1.00 72.88 307 GLY A CA 1
ATOM 2491 C C . GLY A 1 307 ? 0.264 -23.132 17.926 1.00 72.88 307 GLY A C 1
ATOM 2492 O O . GLY A 1 307 ? -0.709 -22.773 18.593 1.00 72.88 307 GLY A O 1
ATOM 2493 N N . ILE A 1 308 ? 1.343 -23.670 18.477 1.00 74.88 308 ILE A N 1
ATOM 2494 C CA . ILE A 1 308 ? 1.585 -23.723 19.919 1.00 74.88 308 ILE A CA 1
ATOM 2495 C C . ILE A 1 308 ? 2.365 -22.465 20.292 1.00 74.88 308 ILE A C 1
ATOM 2497 O O . ILE A 1 308 ? 3.351 -22.145 19.632 1.00 74.88 308 ILE A O 1
ATOM 2501 N N . LYS A 1 309 ? 1.957 -21.766 21.357 1.00 74.12 309 LYS A N 1
ATOM 2502 C CA . LYS A 1 309 ? 2.729 -20.625 21.863 1.00 74.12 309 LYS A CA 1
ATOM 2503 C C . LYS A 1 309 ? 4.130 -21.088 22.268 1.00 74.12 309 LYS A C 1
ATOM 2505 O O . LYS A 1 309 ? 4.278 -22.003 23.083 1.00 74.12 309 LYS A O 1
ATOM 2510 N N . ARG A 1 310 ? 5.154 -20.494 21.663 1.00 79.25 310 ARG A N 1
ATOM 2511 C CA . ARG A 1 310 ? 6.568 -20.714 21.974 1.00 79.25 310 ARG A CA 1
ATOM 2512 C C . ARG A 1 310 ? 7.304 -19.384 21.898 1.00 79.25 310 ARG A C 1
ATOM 2514 O O . ARG A 1 310 ? 6.923 -18.495 21.146 1.00 79.25 310 ARG A O 1
ATOM 2521 N N . ILE A 1 311 ? 8.375 -19.257 22.674 1.00 82.62 311 ILE A N 1
ATOM 2522 C CA . ILE A 1 311 ? 9.253 -18.089 22.595 1.00 82.62 311 ILE A CA 1
ATOM 2523 C C . ILE A 1 311 ? 10.069 -18.204 21.309 1.00 82.62 311 ILE A C 1
ATOM 2525 O O . ILE A 1 311 ? 10.777 -19.193 21.100 1.00 82.62 311 ILE A O 1
ATOM 2529 N N . SER A 1 312 ? 9.944 -17.201 20.450 1.00 76.12 312 SER A N 1
ATOM 2530 C CA . SER A 1 312 ? 10.671 -17.116 19.193 1.00 76.12 312 SER A CA 1
ATOM 2531 C C . SER A 1 312 ? 12.165 -16.889 19.455 1.00 76.12 312 SER A C 1
ATOM 2533 O O . SER A 1 312 ? 12.516 -15.990 20.221 1.00 76.12 312 SER A O 1
ATOM 2535 N N . PRO A 1 313 ? 13.079 -17.652 18.825 1.00 81.69 313 PRO A N 1
ATOM 2536 C CA . PRO A 1 313 ? 14.515 -17.470 19.019 1.00 81.69 313 PRO A CA 1
ATOM 2537 C C . PRO A 1 313 ? 15.048 -16.187 18.359 1.00 81.69 313 PRO A C 1
ATOM 2539 O O . PRO A 1 313 ? 16.197 -15.829 18.599 1.00 81.69 313 PRO A O 1
ATOM 2542 N N . VAL A 1 314 ? 14.242 -15.514 17.524 1.00 77.88 314 VAL A N 1
ATOM 2543 C CA . VAL A 1 314 ? 14.623 -14.292 16.797 1.00 77.88 314 VAL A CA 1
ATOM 2544 C C . VAL A 1 314 ? 14.113 -13.044 17.512 1.00 77.88 314 VAL A C 1
ATOM 2546 O O . VAL A 1 314 ? 14.900 -12.162 17.840 1.00 77.88 314 VAL A O 1
ATOM 2549 N N . THR A 1 315 ? 12.810 -12.971 17.788 1.00 71.94 315 THR A N 1
ATOM 2550 C CA . THR A 1 315 ? 12.176 -11.790 18.401 1.00 71.94 315 THR A CA 1
ATOM 2551 C C . THR A 1 315 ? 12.203 -11.833 19.929 1.00 71.94 315 THR A C 1
ATOM 2553 O O . THR A 1 315 ? 11.953 -10.820 20.574 1.00 71.94 315 THR A O 1
ATOM 2556 N N . SER A 1 316 ? 12.508 -12.994 20.531 1.00 78.31 316 SER A N 1
ATOM 2557 C CA . SER A 1 316 ? 12.345 -13.259 21.972 1.00 78.31 316 SER A CA 1
ATOM 2558 C C . SER A 1 316 ? 10.919 -13.021 22.494 1.00 78.31 316 SER A C 1
ATOM 2560 O O . SER A 1 316 ? 10.703 -13.005 23.706 1.00 78.31 316 SER A O 1
ATOM 2562 N N . ALA A 1 317 ? 9.943 -12.867 21.594 1.00 69.06 317 ALA A N 1
ATOM 2563 C CA . ALA A 1 317 ? 8.534 -12.701 21.910 1.00 69.06 317 ALA A CA 1
ATOM 2564 C C . ALA A 1 317 ? 7.814 -14.057 21.918 1.00 69.06 317 ALA A C 1
ATOM 2566 O O . ALA A 1 317 ? 8.259 -15.028 21.297 1.00 69.06 317 ALA A O 1
ATOM 2567 N N . GLU A 1 318 ? 6.703 -14.140 22.650 1.00 73.12 318 GLU A N 1
ATOM 2568 C CA . GLU A 1 318 ? 5.829 -15.312 22.625 1.00 73.12 318 GLU A CA 1
ATOM 2569 C C . GLU A 1 318 ? 4.975 -15.283 21.351 1.00 73.12 318 GLU A C 1
ATOM 2571 O O . GLU A 1 318 ? 4.102 -14.434 21.189 1.00 73.12 318 GLU A O 1
ATOM 2576 N N . GLU A 1 319 ? 5.230 -16.224 20.446 1.00 71.00 319 GLU A N 1
ATOM 2577 C CA . GLU A 1 319 ? 4.581 -16.315 19.138 1.00 71.00 319 GLU A CA 1
ATOM 2578 C C . GLU A 1 319 ? 3.971 -17.710 18.947 1.00 71.00 319 GLU A C 1
ATOM 2580 O O . GLU A 1 319 ? 4.368 -18.691 19.584 1.00 71.00 319 GLU A O 1
ATOM 2585 N N . PHE A 1 320 ? 2.974 -17.823 18.072 1.00 69.75 320 PHE A N 1
ATOM 2586 C CA . PHE A 1 320 ? 2.409 -19.120 17.702 1.00 69.75 320 PHE A CA 1
ATOM 2587 C C . PHE A 1 320 ? 3.328 -19.814 16.681 1.00 69.75 320 PHE A C 1
ATOM 2589 O O . PHE A 1 320 ? 3.621 -19.227 15.642 1.00 69.75 320 PHE A O 1
ATOM 2596 N N . TYR A 1 321 ? 3.730 -21.062 16.961 1.00 65.88 321 TYR A N 1
ATOM 2597 C CA . TYR A 1 321 ? 4.607 -21.915 16.133 1.00 65.88 321 TYR A CA 1
ATOM 2598 C C . TYR A 1 321 ? 3.938 -23.182 15.604 1.00 65.88 321 TYR A C 1
ATOM 2600 O O . TYR A 1 321 ? 3.117 -23.775 16.346 1.00 65.88 321 TYR A O 1
#